Protein AF-A0A7R9PKE2-F1 (afdb_monomer_lite)

Sequence (333 aa):
MKITGNILVSNRALPSLNISSKGRAQRSSLIIGRMPGKESEIFLLHQTVSNKSGTKYKVTGNIENVFVKFINEGKASIRLKMPPVDLCINCDDALSLKGFLRTLKLGLEDKNAIKTSILSTSSVSKTIAKPKTKLCIYKKSDYPVLEGFPRTLETVEINSISQTRFDERLLCLSKLQELNLSHNKLTSLPEALGMMPCLKILHLENNCLGESIPDWRWMNGSHIAKTLRLLDLSDNKCQPWPLDVENFGVPSLLECAARTVIRTKVHYSPELIPTVLIDYLNDPKFCVCNTPCFKTYFKTQIGISLEKIASSIQKCNESIHAAPADVYFCSKK

Radius of gyration: 26.53 Å; chains: 1; bounding box: 64×41×77 Å

InterPro domains:
  IPR001611 Leucine-rich repeat [PS51450] (175-196)
  IPR003591 Leucine-rich repeat, typical subtype [SM00369] (173-196)
  IPR025875 Leucine rich repeat 4 [PF12799] (175-215)
  IPR032675 Leucine-rich repeat domain superfamily [G3DSA:3.80.10.10] (109-254)
  IPR050216 Leucine-rich repeat domain-containing protein [PTHR48051] (114-246)
  IPR057437 PIF1/LRR1, pleckstrin homology domain [PF25344] (1-115)

Structure (mmCIF, N/CA/C/O backbone):
data_AF-A0A7R9PKE2-F1
#
_entry.id   AF-A0A7R9PKE2-F1
#
loop_
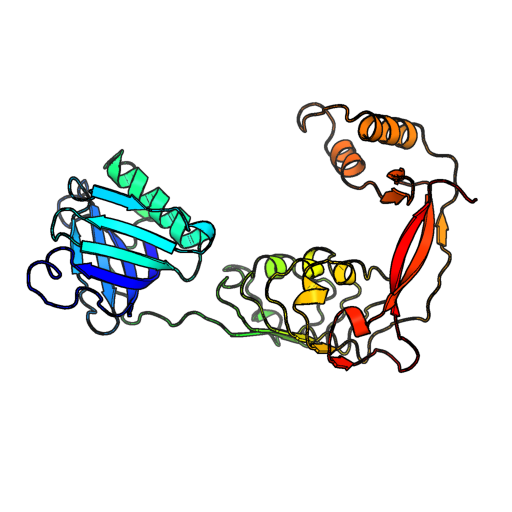_atom_site.group_PDB
_atom_site.id
_atom_site.type_symbol
_atom_site.label_atom_id
_atom_site.label_alt_id
_atom_site.label_comp_id
_atom_site.label_asym_id
_atom_site.label_entity_id
_atom_site.label_seq_id
_atom_site.pdbx_PDB_ins_code
_atom_site.Cartn_x
_atom_site.Cartn_y
_atom_site.Cartn_z
_atom_site.occupancy
_atom_site.B_iso_or_equiv
_atom_site.auth_seq_id
_atom_site.auth_comp_id
_atom_site.auth_asym_id
_atom_site.auth_atom_id
_atom_site.pdbx_PDB_model_num
ATOM 1 N N . MET A 1 1 ? -21.167 -10.126 13.187 1.00 80.25 1 MET A N 1
ATOM 2 C CA . MET A 1 1 ? -19.999 -9.500 12.528 1.00 80.25 1 MET A CA 1
ATOM 3 C C . MET A 1 1 ? -19.113 -8.878 13.590 1.00 80.25 1 MET A C 1
ATOM 5 O O . MET A 1 1 ? -19.651 -8.283 14.519 1.00 80.25 1 MET A O 1
ATOM 9 N N . LYS A 1 2 ? -17.790 -9.014 13.472 1.00 88.69 2 LYS A N 1
ATOM 10 C CA . LYS A 1 2 ? -16.805 -8.526 14.447 1.00 88.69 2 LYS A CA 1
ATOM 11 C C . LYS A 1 2 ? -15.787 -7.627 13.754 1.00 88.69 2 LYS A C 1
ATOM 13 O O . LYS A 1 2 ? -15.333 -7.963 12.667 1.00 88.69 2 LYS A O 1
ATOM 18 N N . ILE A 1 3 ? -15.401 -6.542 14.414 1.00 90.94 3 ILE A N 1
ATOM 19 C CA . ILE A 1 3 ? -14.234 -5.730 14.055 1.00 90.94 3 ILE A CA 1
ATOM 20 C C . ILE A 1 3 ? -13.286 -5.610 15.246 1.00 90.94 3 ILE A C 1
ATOM 22 O O . ILE A 1 3 ? -13.703 -5.732 16.403 1.00 90.94 3 ILE A O 1
ATOM 26 N N . THR A 1 4 ? -12.012 -5.364 14.960 1.00 91.06 4 THR A N 1
ATOM 27 C CA . THR A 1 4 ? -10.972 -5.089 15.956 1.00 91.06 4 THR A CA 1
ATOM 28 C C . THR A 1 4 ? -10.309 -3.753 15.668 1.00 91.06 4 THR A C 1
ATOM 30 O O . THR A 1 4 ? -10.159 -3.340 14.518 1.00 91.06 4 THR A O 1
ATOM 33 N N . GLY A 1 5 ? -9.941 -3.050 16.730 1.00 91.00 5 GLY A N 1
ATOM 34 C CA . GLY A 1 5 ? -9.368 -1.719 16.614 1.00 91.00 5 GLY A CA 1
ATOM 35 C C . GLY A 1 5 ? -9.113 -1.090 17.971 1.00 91.00 5 GLY A C 1
ATOM 36 O O . GLY A 1 5 ? -9.266 -1.729 19.012 1.00 91.00 5 GLY A O 1
ATOM 37 N N . ASN A 1 6 ? -8.740 0.180 17.965 1.00 92.50 6 ASN A N 1
ATOM 38 C CA . ASN A 1 6 ? -8.710 1.001 19.166 1.00 92.50 6 ASN A CA 1
ATOM 39 C C . ASN A 1 6 ? -10.042 1.740 19.275 1.00 92.50 6 ASN A C 1
ATOM 41 O O . ASN A 1 6 ? -10.414 2.485 18.372 1.00 92.50 6 ASN A O 1
ATOM 45 N N . ILE A 1 7 ? -10.768 1.517 20.368 1.00 94.00 7 ILE A N 1
ATOM 46 C CA . ILE A 1 7 ? -12.069 2.141 20.609 1.00 94.00 7 ILE A CA 1
ATOM 47 C C . ILE A 1 7 ? -11.969 2.982 21.873 1.00 94.00 7 ILE A C 1
ATOM 49 O O . ILE A 1 7 ? -11.528 2.508 22.921 1.00 94.00 7 ILE A O 1
ATOM 53 N N . LEU A 1 8 ? -12.360 4.243 21.750 1.00 93.94 8 LEU A N 1
ATOM 54 C CA . LEU A 1 8 ? -12.555 5.156 22.863 1.00 93.94 8 LEU A CA 1
ATOM 55 C C . LEU A 1 8 ? -14.053 5.249 23.158 1.00 93.94 8 LEU A C 1
ATOM 57 O O . LEU A 1 8 ? -14.837 5.569 22.269 1.00 93.94 8 LEU A O 1
ATOM 61 N N . VAL A 1 9 ? -14.432 5.005 24.410 1.00 93.19 9 VAL A N 1
ATOM 62 C CA . VAL A 1 9 ? -15.784 5.273 24.909 1.00 93.19 9 VAL A CA 1
ATOM 63 C C . VAL A 1 9 ? -15.771 6.653 25.558 1.00 93.19 9 VAL A C 1
ATOM 65 O O . VAL A 1 9 ? -15.199 6.829 26.631 1.00 93.19 9 VAL A O 1
ATOM 68 N N . SER A 1 10 ? -16.360 7.640 24.887 1.00 91.25 10 SER A N 1
ATOM 69 C CA . SER A 1 10 ? -16.479 9.007 25.399 1.00 91.25 10 SER A CA 1
ATOM 70 C C . SER A 1 10 ? -17.841 9.184 26.058 1.00 91.25 10 SER A C 1
ATOM 72 O O . SER A 1 10 ? -18.866 9.059 25.389 1.00 91.25 10 SER A O 1
ATOM 74 N N . ASN A 1 11 ? -17.871 9.449 27.363 1.00 88.75 11 ASN A N 1
ATOM 75 C CA . ASN A 1 11 ? -19.121 9.656 28.091 1.00 88.75 11 ASN A CA 1
ATOM 76 C C . ASN A 1 11 ? -19.510 11.140 28.066 1.00 88.75 11 ASN A C 1
ATOM 78 O O . ASN A 1 11 ? -18.798 11.985 28.613 1.00 88.75 11 ASN A O 1
ATOM 82 N N . ARG A 1 12 ? -20.655 11.448 27.445 1.00 89.38 12 ARG A N 1
ATOM 83 C CA . ARG A 1 12 ? -21.149 12.821 27.273 1.00 89.38 12 ARG A CA 1
ATOM 84 C C . ARG A 1 12 ? -21.740 13.418 28.554 1.00 89.38 12 ARG A C 1
ATOM 86 O O . ARG A 1 12 ? -21.915 14.627 28.600 1.00 89.38 12 ARG A O 1
ATOM 93 N N . ALA A 1 13 ? -21.990 12.614 29.591 1.00 81.94 13 ALA A N 1
ATOM 94 C CA . ALA A 1 13 ? -22.483 13.082 30.891 1.00 81.94 13 ALA A CA 1
ATOM 95 C C . ALA A 1 13 ? -21.367 13.495 31.878 1.00 81.94 13 ALA A C 1
ATOM 97 O O . ALA A 1 13 ? -21.651 14.091 32.913 1.00 81.94 13 ALA A O 1
ATOM 98 N N . LEU A 1 14 ? -20.096 13.180 31.593 1.00 78.06 14 LEU A N 1
ATOM 99 C CA . LEU A 1 14 ? -18.967 13.522 32.476 1.00 78.06 14 LEU A CA 1
ATOM 100 C C . LEU A 1 14 ? -18.550 15.006 32.458 1.00 78.06 14 LEU A C 1
ATOM 102 O O . LEU A 1 14 ? -18.236 15.515 33.534 1.00 78.06 14 LEU A O 1
ATOM 106 N N . PRO A 1 15 ? -18.573 15.734 31.318 1.00 74.19 15 PRO A N 1
ATOM 107 C CA . PRO A 1 15 ? -18.223 17.157 31.302 1.00 74.19 15 PRO A CA 1
ATOM 108 C C . PRO A 1 15 ? -19.105 18.003 32.226 1.00 74.19 15 PRO A C 1
ATOM 110 O O . PRO A 1 15 ? -18.606 18.911 32.877 1.00 74.19 15 PRO A O 1
ATOM 113 N N . SER A 1 16 ? -20.394 17.666 32.342 1.00 71.19 16 SER A N 1
ATOM 114 C CA . SER A 1 16 ? -21.336 18.313 33.267 1.00 71.19 16 SER A CA 1
ATOM 115 C C . SER A 1 16 ? -21.050 18.040 34.748 1.00 71.19 16 SER A C 1
ATOM 117 O O . SER A 1 16 ? -21.635 18.692 35.604 1.00 71.19 16 SER A O 1
ATOM 119 N N . LEU A 1 17 ? -20.160 17.093 35.059 1.00 69.31 17 LEU A N 1
ATOM 120 C CA . LEU A 1 17 ? -19.742 16.736 36.418 1.00 69.31 17 LEU A CA 1
ATOM 121 C C . LEU A 1 17 ? -18.314 17.218 36.740 1.00 69.31 17 LEU A C 1
ATOM 123 O O . LEU A 1 17 ? -17.747 16.785 37.738 1.00 69.31 17 LEU A O 1
ATOM 127 N N . ASN A 1 18 ? -17.703 18.066 35.897 1.00 68.12 18 ASN A N 1
ATOM 128 C CA . ASN A 1 18 ? -16.287 18.469 35.987 1.00 68.12 18 ASN A CA 1
ATOM 129 C C . ASN A 1 18 ? -15.288 17.292 35.999 1.00 68.12 18 ASN A C 1
ATOM 131 O O . ASN A 1 18 ? -14.134 17.440 36.400 1.00 68.12 18 ASN A O 1
ATOM 135 N N . ILE A 1 19 ? -15.704 16.117 35.520 1.00 70.94 19 ILE A N 1
ATOM 136 C CA . ILE A 1 19 ? -14.841 14.944 35.376 1.00 70.94 19 ILE A CA 1
ATOM 137 C C . ILE A 1 19 ? -14.365 14.890 33.925 1.00 70.94 19 ILE A C 1
ATOM 139 O O . ILE A 1 19 ? -15.155 15.037 32.989 1.00 70.94 19 ILE A O 1
ATOM 143 N N . SER A 1 20 ? -13.066 14.653 33.719 1.00 60.66 20 SER A N 1
ATOM 144 C CA . SER A 1 20 ? -12.508 14.486 32.374 1.00 60.66 20 SER A CA 1
ATOM 145 C C . SER A 1 20 ? -13.260 13.390 31.611 1.00 60.66 20 SER A C 1
ATOM 147 O O . SER A 1 20 ? -13.239 12.217 31.982 1.00 60.66 20 SER A O 1
ATOM 149 N N . SER A 1 21 ? -13.920 13.775 30.517 1.00 58.12 21 SER A N 1
ATOM 150 C CA . SER A 1 21 ? -14.675 12.867 29.642 1.00 58.12 21 SER A CA 1
ATOM 151 C C . SER A 1 21 ? -13.792 12.063 28.689 1.00 58.12 21 SER A C 1
ATOM 153 O O . SER A 1 21 ? -14.253 11.105 28.060 1.00 58.12 21 SER A O 1
ATOM 155 N N . LYS A 1 22 ? -12.514 12.443 28.569 1.00 58.75 22 LYS A N 1
ATOM 156 C CA . LYS A 1 22 ? -11.548 11.800 27.682 1.00 58.75 22 LYS A CA 1
ATOM 157 C C . LYS A 1 22 ? -10.982 10.558 28.358 1.00 58.75 22 LYS A C 1
ATOM 159 O O . LYS A 1 22 ? -9.905 10.583 28.948 1.00 58.75 22 LYS A O 1
ATOM 164 N N . GLY A 1 23 ? -11.702 9.447 28.228 1.00 68.88 23 GLY A N 1
ATOM 165 C CA . GLY A 1 23 ? -11.097 8.130 28.402 1.00 68.88 23 GLY A CA 1
ATOM 166 C C . GLY A 1 23 ? -9.902 7.934 27.454 1.00 68.88 23 GLY A C 1
ATOM 167 O O . GLY A 1 23 ? -9.688 8.698 26.508 1.00 68.88 23 GLY A O 1
ATOM 168 N N . ARG A 1 24 ? -9.114 6.878 27.671 1.00 82.88 24 ARG A N 1
ATOM 169 C CA . ARG A 1 24 ? -8.068 6.461 26.725 1.00 82.88 24 ARG A CA 1
ATOM 170 C C . ARG A 1 24 ? -8.651 5.455 25.738 1.00 82.88 24 ARG A C 1
ATOM 172 O O . ARG A 1 24 ? -9.385 4.558 26.142 1.00 82.88 24 ARG A O 1
ATOM 179 N N . ALA A 1 25 ? -8.307 5.577 24.456 1.00 88.12 25 ALA A N 1
ATOM 180 C CA . ALA A 1 25 ? -8.647 4.548 23.479 1.00 88.12 25 ALA A CA 1
ATOM 181 C C . ALA A 1 25 ? -7.990 3.220 23.881 1.00 88.12 25 ALA A C 1
ATOM 183 O O . ALA A 1 25 ? -6.792 3.177 24.171 1.00 88.12 25 ALA A O 1
ATOM 184 N N . GLN A 1 26 ? -8.771 2.145 23.901 1.00 90.06 26 GLN A N 1
ATOM 185 C CA . GLN A 1 26 ? -8.299 0.818 24.280 1.00 90.06 26 GLN A CA 1
ATOM 186 C C . GLN A 1 26 ? -8.426 -0.143 23.109 1.00 90.06 26 GLN A C 1
ATOM 188 O O . GLN A 1 26 ? -9.391 -0.092 22.340 1.00 90.06 26 GLN A O 1
ATOM 193 N N . ARG A 1 27 ? -7.470 -1.068 23.005 1.00 90.25 27 ARG A N 1
ATOM 194 C CA . ARG A 1 27 ? -7.558 -2.182 22.066 1.00 90.25 27 ARG A CA 1
ATOM 195 C C . ARG A 1 27 ? -8.800 -3.011 22.389 1.00 90.25 27 ARG A C 1
ATOM 197 O O . ARG A 1 27 ? -8.932 -3.540 23.493 1.00 90.25 27 ARG A O 1
ATOM 204 N N . SER A 1 28 ? -9.704 -3.085 21.425 1.00 92.12 28 SER A N 1
ATOM 205 C CA . SER A 1 28 ? -11.070 -3.546 21.620 1.00 92.12 28 SER A CA 1
ATOM 206 C C . SER A 1 28 ? -11.549 -4.404 20.455 1.00 92.12 28 SER A C 1
ATOM 208 O O . SER A 1 28 ? -11.075 -4.259 19.324 1.00 92.12 28 SER A O 1
ATOM 210 N N . SER A 1 29 ? -12.542 -5.251 20.713 1.00 92.44 29 SER A N 1
ATOM 211 C CA . SER A 1 29 ? -13.386 -5.817 19.664 1.00 92.44 29 SER A CA 1
ATOM 212 C C . SER A 1 29 ? -14.815 -5.321 19.800 1.00 92.44 29 SER A C 1
ATOM 214 O O . SER A 1 29 ? -15.362 -5.296 20.902 1.00 92.44 29 SER A O 1
ATOM 216 N N . LEU A 1 30 ? -15.415 -4.954 18.672 1.00 93.38 30 LEU A N 1
ATOM 217 C CA . LEU A 1 30 ? -16.813 -4.553 18.593 1.00 93.38 30 LEU A CA 1
ATOM 218 C C . LEU A 1 30 ? -17.569 -5.569 17.745 1.00 93.38 30 LEU A C 1
ATOM 220 O O . LEU A 1 30 ? -17.153 -5.893 16.631 1.00 93.38 30 LEU A O 1
ATOM 224 N N . ILE A 1 31 ? -18.653 -6.102 18.294 1.00 91.69 31 ILE A N 1
ATOM 225 C CA . ILE A 1 31 ? -19.422 -7.185 17.683 1.00 91.69 31 ILE A CA 1
ATOM 226 C C . ILE A 1 31 ? -20.877 -6.746 17.568 1.00 91.69 31 ILE A C 1
ATOM 228 O O . ILE A 1 31 ? -21.439 -6.228 18.527 1.00 91.69 31 ILE A O 1
ATOM 232 N N . ILE A 1 32 ? -21.489 -6.982 16.410 1.00 89.56 32 ILE A N 1
ATOM 233 C CA . ILE A 1 32 ? -22.948 -6.933 16.250 1.00 89.56 32 ILE A CA 1
ATOM 234 C C . ILE A 1 32 ? -23.473 -8.338 16.533 1.00 89.56 32 ILE A C 1
ATOM 236 O O . ILE A 1 32 ? -23.046 -9.288 15.865 1.00 89.56 32 ILE A O 1
ATOM 240 N N . GLY A 1 33 ? -24.369 -8.453 17.512 1.00 85.06 33 GLY A N 1
ATOM 241 C CA . GLY A 1 33 ? -25.044 -9.693 17.899 1.00 85.06 33 GLY A CA 1
ATOM 242 C C . GLY A 1 33 ? -26.562 -9.518 18.017 1.00 85.06 33 GLY A C 1
ATOM 243 O O . GLY A 1 33 ? -27.059 -8.391 18.039 1.00 85.06 33 GLY A O 1
ATOM 244 N N . ARG A 1 34 ? -27.295 -10.636 18.113 1.00 80.56 34 ARG A N 1
ATOM 245 C CA . ARG A 1 34 ? -28.743 -10.681 18.404 1.00 80.56 34 ARG A CA 1
ATOM 246 C C . ARG A 1 34 ? -28.989 -11.064 19.858 1.00 80.56 34 ARG A C 1
ATOM 248 O O . ARG A 1 34 ? -28.298 -11.939 20.380 1.00 80.56 34 ARG A O 1
ATOM 255 N N . MET A 1 35 ? -29.947 -10.417 20.516 1.00 71.06 35 MET A N 1
ATOM 256 C CA . MET A 1 35 ? -30.265 -10.741 21.905 1.00 71.06 35 MET A CA 1
ATOM 257 C C . MET A 1 35 ? -30.773 -12.190 22.034 1.00 71.06 35 MET A C 1
ATOM 259 O O . MET A 1 35 ? -31.639 -12.600 21.256 1.00 71.06 35 MET A O 1
ATOM 263 N N . PRO A 1 36 ? -30.289 -12.965 23.024 1.00 65.19 36 PRO A N 1
ATOM 264 C CA . PRO A 1 36 ? -30.837 -14.288 23.317 1.00 65.19 36 PRO A CA 1
ATOM 265 C C . PRO A 1 36 ? -32.333 -14.180 23.640 1.00 65.19 36 PRO A C 1
ATOM 267 O O . PRO A 1 36 ? -32.718 -13.378 24.488 1.00 65.19 36 PRO A O 1
ATOM 270 N N . GLY A 1 37 ? -33.176 -14.949 22.946 1.00 67.25 37 GLY A N 1
ATOM 271 C CA . GLY A 1 37 ? -34.632 -14.955 23.150 1.00 67.25 37 GLY A CA 1
ATOM 272 C C . GLY A 1 37 ? -35.412 -13.824 22.463 1.00 67.25 37 GLY A C 1
ATOM 273 O O . GLY A 1 37 ? -36.638 -13.832 22.504 1.00 67.25 37 GLY A O 1
ATOM 274 N N . LYS A 1 38 ? -34.740 -12.870 21.799 1.00 69.75 38 LYS A N 1
ATOM 275 C CA . LYS A 1 38 ? -35.371 -11.820 20.980 1.00 69.75 38 LYS A CA 1
ATOM 276 C C . LYS A 1 38 ? -34.577 -11.600 19.697 1.00 69.75 38 LYS A C 1
ATOM 278 O O . LYS A 1 38 ? -33.792 -10.660 19.589 1.00 69.75 38 LYS A O 1
ATOM 283 N N . GLU A 1 39 ? -34.790 -12.467 18.711 1.00 65.56 39 GLU A N 1
ATOM 284 C CA . GLU A 1 39 ? -33.999 -12.462 17.472 1.00 65.56 39 GLU A CA 1
ATOM 285 C C . GLU A 1 39 ? -34.090 -11.160 16.661 1.00 65.56 39 GLU A C 1
ATOM 287 O O . GLU A 1 39 ? -33.177 -10.857 15.896 1.00 65.56 39 GLU A O 1
ATOM 292 N N . SER A 1 40 ? -35.150 -10.373 16.861 1.00 67.25 40 SER A N 1
ATOM 293 C CA . SER A 1 40 ? -35.371 -9.085 16.197 1.00 67.25 40 SER A CA 1
ATOM 294 C C . SER A 1 40 ? -34.644 -7.902 16.857 1.00 67.25 40 SER A C 1
ATOM 296 O O . SER A 1 40 ? -34.651 -6.796 16.313 1.00 67.25 40 SER A O 1
ATOM 298 N N . GLU A 1 41 ? -34.018 -8.096 18.024 1.00 78.31 41 GLU A N 1
ATOM 299 C CA . GLU A 1 41 ? -33.271 -7.050 18.727 1.00 78.31 41 GLU A CA 1
ATOM 300 C C . GLU A 1 41 ? -31.756 -7.264 18.598 1.00 78.31 41 GLU A C 1
ATOM 302 O O . GLU A 1 41 ? -31.196 -8.273 19.036 1.00 78.31 41 GLU A O 1
ATOM 307 N N . ILE A 1 42 ? -31.070 -6.267 18.034 1.00 85.31 42 ILE A N 1
ATOM 308 C CA . ILE A 1 42 ? -29.613 -6.261 17.880 1.00 85.31 42 ILE A CA 1
ATOM 309 C C . ILE A 1 42 ? -28.920 -5.439 18.971 1.00 85.31 42 ILE A C 1
ATOM 311 O O . ILE A 1 42 ? -29.447 -4.444 19.484 1.00 85.31 42 ILE A O 1
ATOM 315 N N . PHE A 1 43 ? -27.701 -5.851 19.311 1.00 89.31 43 PHE A N 1
ATOM 316 C CA . PHE A 1 43 ? -26.838 -5.165 20.265 1.00 89.31 43 PHE A CA 1
ATOM 317 C C . PHE A 1 43 ? -25.403 -5.056 19.746 1.00 89.31 43 PHE A C 1
ATOM 319 O O . PHE A 1 43 ? -24.935 -5.888 18.965 1.00 89.31 43 PHE A O 1
ATOM 326 N N . LEU A 1 44 ? -24.701 -4.030 20.219 1.00 92.19 44 LEU A N 1
ATOM 327 C CA . LEU A 1 44 ? -23.256 -3.908 20.097 1.00 92.19 44 LEU A CA 1
ATOM 328 C C . LEU A 1 44 ? -22.612 -4.465 21.363 1.00 92.19 44 LEU A C 1
ATOM 330 O O . LEU A 1 44 ? -22.927 -4.020 22.463 1.00 92.19 44 LEU A O 1
ATOM 334 N N . LEU A 1 45 ? -21.700 -5.417 21.217 1.00 92.31 45 LEU A N 1
ATOM 335 C CA . LEU A 1 45 ? -20.846 -5.897 22.296 1.00 92.31 45 LEU A CA 1
ATOM 336 C C . LEU A 1 45 ? -19.457 -5.296 22.132 1.00 92.31 45 LEU A C 1
ATOM 338 O O . LEU A 1 45 ? -18.764 -5.596 21.160 1.00 92.31 45 LEU A O 1
ATOM 342 N N . HIS A 1 46 ? -19.051 -4.465 23.084 1.00 92.75 46 HIS A N 1
ATOM 343 C CA . HIS A 1 46 ? -17.713 -3.890 23.153 1.00 92.75 46 HIS A CA 1
ATOM 344 C C . HIS A 1 46 ? -16.884 -4.647 24.186 1.00 92.75 46 HIS A C 1
ATOM 346 O O . HIS A 1 46 ? -17.173 -4.589 25.376 1.00 92.75 46 HIS A O 1
ATOM 352 N N . GLN A 1 47 ? -15.859 -5.365 23.741 1.00 91.38 47 GLN A N 1
ATOM 353 C CA . GLN A 1 47 ? -14.929 -6.080 24.618 1.00 91.38 47 GLN A CA 1
ATOM 354 C C . GLN A 1 47 ? -13.567 -5.405 24.585 1.00 91.38 47 GLN A C 1
ATOM 356 O O . GLN A 1 47 ? -13.118 -4.957 23.528 1.00 91.38 47 GLN A O 1
ATOM 361 N N . THR A 1 48 ? -12.891 -5.390 25.727 1.00 89.00 48 THR A N 1
ATOM 362 C CA . THR A 1 48 ? -11.513 -4.908 25.862 1.00 89.00 48 THR A CA 1
ATOM 363 C C . THR A 1 48 ? -10.655 -5.983 26.523 1.00 89.00 48 THR A C 1
ATOM 365 O O . THR A 1 48 ? -11.156 -7.007 26.989 1.00 89.00 48 THR A O 1
ATOM 368 N N . VAL A 1 49 ? -9.339 -5.768 26.572 1.00 83.31 49 VAL A N 1
ATOM 369 C CA . VAL A 1 49 ? -8.425 -6.685 27.276 1.00 83.31 49 VAL A CA 1
ATOM 370 C C . VAL A 1 49 ? -8.755 -6.761 28.775 1.00 83.31 49 VAL A C 1
ATOM 372 O O . VAL A 1 49 ? -8.667 -7.840 29.361 1.00 83.31 49 VAL A O 1
ATOM 375 N N . SER A 1 50 ? -9.167 -5.639 29.376 1.00 83.88 50 SER A N 1
ATOM 376 C CA . SER A 1 50 ? -9.571 -5.553 30.784 1.00 83.88 50 SER A CA 1
ATOM 377 C C . SER A 1 50 ? -11.006 -6.029 31.026 1.00 83.88 50 SER A C 1
ATOM 379 O O . SER A 1 50 ? -11.275 -6.644 32.051 1.00 83.88 50 SER A O 1
ATOM 381 N N . ASN A 1 51 ? -11.919 -5.797 30.080 1.00 86.12 51 ASN A N 1
ATOM 382 C CA . ASN A 1 51 ? -13.318 -6.202 30.164 1.00 86.12 51 ASN A CA 1
ATOM 383 C C . ASN A 1 51 ? -13.645 -7.275 29.114 1.00 86.12 51 ASN A C 1
ATOM 385 O O . ASN A 1 51 ? -14.147 -6.983 28.023 1.00 86.12 51 ASN A O 1
ATOM 389 N N . LYS A 1 52 ? -13.360 -8.535 29.465 1.00 81.62 52 LYS A N 1
ATOM 390 C CA . LYS A 1 52 ? -13.566 -9.696 28.583 1.00 81.62 52 LYS A CA 1
ATOM 391 C C . LYS A 1 52 ? -15.041 -10.081 28.418 1.00 81.62 52 LYS A C 1
ATOM 393 O O . LYS A 1 52 ? -15.418 -10.557 27.348 1.00 81.62 52 LYS A O 1
ATOM 398 N N . SER A 1 53 ? -15.875 -9.881 29.443 1.00 83.44 53 SER A N 1
ATOM 399 C CA . SER A 1 53 ? -17.329 -10.106 29.348 1.00 83.44 53 SER A CA 1
ATOM 400 C C . SER A 1 53 ? -17.987 -9.100 28.399 1.00 83.44 53 SER A C 1
ATOM 402 O O . SER A 1 53 ? -18.931 -9.446 27.691 1.00 83.44 53 SER A O 1
ATOM 404 N N . GLY A 1 54 ? -17.406 -7.902 28.312 1.00 87.56 54 GLY A N 1
ATOM 405 C CA . GLY A 1 54 ? -17.787 -6.846 27.391 1.00 87.56 54 GLY A CA 1
ATOM 406 C C . GLY A 1 54 ? -19.006 -6.059 27.852 1.00 87.56 54 GLY A C 1
ATOM 407 O O . GLY A 1 54 ? -19.850 -6.532 28.610 1.00 87.56 54 GLY A O 1
ATOM 408 N N . THR A 1 55 ? -19.107 -4.831 27.364 1.00 90.88 55 THR A N 1
ATOM 409 C CA . THR A 1 55 ? -20.251 -3.950 27.590 1.00 90.88 55 THR A CA 1
ATOM 410 C C . THR A 1 55 ? -21.230 -4.096 26.433 1.00 90.88 55 THR A C 1
ATOM 412 O O . THR A 1 55 ? -20.849 -3.970 25.267 1.00 90.88 55 THR A O 1
ATOM 415 N N . LYS A 1 56 ? -22.500 -4.372 26.744 1.00 91.62 56 LYS A N 1
ATOM 416 C CA . LYS A 1 56 ? -23.574 -4.469 25.748 1.00 91.62 56 LYS A CA 1
ATOM 417 C C . LYS A 1 56 ? -24.283 -3.128 25.610 1.00 91.62 56 LYS A C 1
ATOM 419 O O . LYS A 1 56 ? -24.744 -2.567 26.597 1.00 91.62 56 LYS A O 1
ATOM 424 N N . TYR A 1 57 ? -24.437 -2.666 24.378 1.00 92.12 57 TYR A N 1
ATOM 425 C CA . TYR A 1 57 ? -25.219 -1.490 24.034 1.00 92.12 57 TYR A CA 1
ATOM 426 C C . TYR A 1 57 ? -26.386 -1.901 23.149 1.00 92.12 57 TYR A C 1
ATOM 428 O O . TYR A 1 57 ? -26.195 -2.522 22.101 1.00 92.12 57 TYR A O 1
ATOM 436 N N . LYS A 1 58 ? -27.606 -1.543 23.554 1.00 89.44 58 LYS A N 1
ATOM 437 C CA . LYS A 1 58 ? -28.782 -1.708 22.697 1.00 89.44 58 LYS A CA 1
ATOM 438 C C . LYS A 1 58 ? -28.603 -0.862 21.439 1.00 89.44 58 LYS A C 1
ATOM 440 O O . LYS A 1 58 ? -28.120 0.264 21.535 1.00 89.44 58 LYS A O 1
ATOM 445 N N . VAL A 1 59 ? -28.991 -1.389 20.282 1.00 88.69 59 VAL A N 1
ATOM 446 C CA . VAL A 1 59 ? -28.932 -0.648 19.013 1.00 88.69 59 VAL A CA 1
ATOM 447 C C . VAL A 1 59 ? -30.303 -0.089 18.641 1.00 88.69 59 VAL A C 1
ATOM 449 O O . VAL A 1 59 ? -30.439 1.115 18.425 1.00 88.69 59 VAL A O 1
ATOM 452 N N . THR A 1 60 ? -31.333 -0.938 18.617 1.00 85.62 60 THR A N 1
ATOM 453 C CA . THR A 1 60 ? -32.691 -0.566 18.197 1.00 85.62 60 THR A CA 1
ATOM 454 C C . THR A 1 60 ? -33.256 0.565 19.063 1.00 85.62 60 THR A C 1
ATOM 456 O O . THR A 1 60 ? -33.400 0.407 20.276 1.00 85.62 60 THR A O 1
ATOM 459 N N . GLY A 1 61 ? -33.565 1.708 18.440 1.00 86.50 61 GLY A N 1
ATOM 460 C CA . GLY A 1 61 ? -34.090 2.910 19.107 1.00 86.50 61 GLY A CA 1
ATOM 461 C C . GLY A 1 61 ? -33.064 3.719 19.915 1.00 86.50 61 GLY A C 1
ATOM 462 O O . GLY A 1 61 ? -33.412 4.772 20.450 1.00 86.50 61 GLY A O 1
ATOM 463 N N . ASN A 1 62 ? -31.810 3.262 19.989 1.00 92.25 62 ASN A N 1
ATOM 464 C CA . ASN A 1 62 ? -30.788 3.812 20.882 1.00 92.25 62 ASN A CA 1
ATOM 465 C C . ASN A 1 62 ? -29.592 4.447 20.155 1.00 92.25 62 ASN A C 1
ATOM 467 O O . ASN A 1 62 ? -28.825 5.173 20.777 1.00 92.25 62 ASN A O 1
ATOM 471 N N . ILE A 1 63 ? -29.420 4.213 18.853 1.00 93.31 63 ILE A N 1
ATOM 472 C CA . ILE A 1 63 ? -28.454 4.975 18.051 1.00 93.31 63 ILE A CA 1
ATOM 473 C C . ILE A 1 63 ? -29.058 6.345 17.734 1.00 93.31 63 ILE A C 1
ATOM 475 O O . ILE A 1 63 ? -30.158 6.445 17.197 1.00 93.31 63 ILE A O 1
ATOM 479 N N . GLU A 1 64 ? -28.342 7.400 18.105 1.00 93.94 64 GLU A N 1
ATOM 480 C CA . GLU A 1 64 ? -28.699 8.788 17.810 1.00 93.94 64 GLU A CA 1
ATOM 481 C C . GLU A 1 64 ? -28.144 9.206 16.445 1.00 93.94 64 GLU A C 1
ATOM 483 O O . GLU A 1 64 ? -28.863 9.777 15.635 1.00 93.94 64 GLU A O 1
ATOM 488 N N . ASN A 1 65 ? -26.866 8.905 16.183 1.00 94.56 65 ASN A N 1
ATOM 489 C CA . ASN A 1 65 ? -26.204 9.215 14.918 1.00 94.56 65 ASN A CA 1
ATOM 490 C C . ASN A 1 65 ? -24.963 8.325 14.697 1.00 94.56 65 ASN A C 1
ATOM 492 O O . ASN A 1 65 ? -24.391 7.789 15.651 1.00 94.56 65 ASN A O 1
ATOM 496 N N . VAL A 1 66 ? -24.519 8.193 13.445 1.00 95.44 66 VAL A N 1
ATOM 497 C CA . VAL A 1 66 ? -23.282 7.501 13.060 1.00 95.44 66 VAL A CA 1
ATOM 498 C C . VAL A 1 66 ? -22.433 8.435 12.198 1.00 95.44 66 VAL A C 1
ATOM 500 O O . VAL A 1 66 ? -22.793 8.774 11.074 1.00 95.44 66 VAL A O 1
ATOM 503 N N . PHE A 1 67 ? -21.271 8.833 12.710 1.00 95.81 67 PHE A N 1
ATOM 504 C CA . PHE A 1 67 ? -20.353 9.748 12.038 1.00 95.81 67 PHE A CA 1
ATOM 505 C C . PHE A 1 67 ? -19.300 8.971 11.246 1.00 95.81 67 PHE A C 1
ATOM 507 O O . PHE A 1 67 ? -18.506 8.226 11.821 1.00 95.81 67 PHE A O 1
ATOM 514 N N . VAL A 1 68 ? -19.266 9.174 9.927 1.00 95.44 68 VAL A N 1
ATOM 515 C CA . VAL A 1 68 ? -18.422 8.405 8.988 1.00 95.44 68 VAL A CA 1
ATOM 516 C C . VAL A 1 68 ? -17.488 9.272 8.139 1.00 95.44 68 VAL A C 1
ATOM 518 O O . VAL A 1 68 ? -16.945 8.800 7.146 1.00 95.44 68 VAL A O 1
ATOM 521 N N . LYS A 1 69 ? -17.259 10.535 8.531 1.00 93.25 69 LYS A N 1
ATOM 522 C CA . LYS A 1 69 ? -16.427 11.496 7.777 1.00 93.25 69 LYS A CA 1
ATOM 523 C C . LYS A 1 69 ? -15.043 10.941 7.403 1.00 93.25 69 LYS A C 1
ATOM 525 O O . LYS A 1 69 ? -14.547 11.224 6.322 1.00 93.25 69 LYS A O 1
ATOM 530 N N . PHE A 1 70 ? -14.453 10.124 8.275 1.00 91.56 70 PHE A N 1
ATOM 531 C CA . PHE A 1 70 ? -13.106 9.561 8.124 1.00 91.56 70 PHE A CA 1
ATOM 532 C C . PHE A 1 70 ? -13.120 8.037 7.910 1.00 91.56 70 PHE A C 1
ATOM 534 O O . PHE A 1 70 ? -12.169 7.335 8.252 1.00 91.56 70 PHE A O 1
ATOM 541 N N . ILE A 1 71 ? -14.200 7.500 7.333 1.00 91.75 71 ILE A N 1
ATOM 542 C CA . ILE A 1 71 ? -14.378 6.051 7.157 1.00 91.75 71 ILE A CA 1
ATOM 543 C C . ILE A 1 71 ? -13.294 5.411 6.282 1.00 91.75 71 ILE A C 1
ATOM 545 O O . ILE A 1 71 ? -12.910 4.266 6.512 1.00 91.75 71 ILE A O 1
ATOM 549 N N . ASN A 1 72 ? -12.765 6.151 5.304 1.00 86.81 72 ASN A N 1
ATOM 550 C CA . ASN A 1 72 ? -11.669 5.690 4.447 1.00 86.81 72 ASN A CA 1
ATOM 551 C C . ASN A 1 72 ? -10.346 5.542 5.214 1.00 86.81 72 ASN A C 1
ATOM 553 O O . ASN A 1 72 ? -9.518 4.724 4.832 1.00 86.81 72 ASN A O 1
ATOM 557 N N . GLU A 1 73 ? -10.187 6.259 6.327 1.00 85.88 73 GLU A N 1
ATOM 558 C CA . GLU A 1 73 ? -9.057 6.116 7.252 1.00 85.88 73 GLU A CA 1
ATOM 559 C C . GLU A 1 73 ? -9.303 5.032 8.317 1.00 85.88 73 GLU A C 1
ATOM 561 O O . GLU A 1 73 ? -8.499 4.870 9.232 1.00 85.88 73 GLU A O 1
ATOM 566 N N . GLY A 1 74 ? -10.433 4.318 8.255 1.00 90.50 74 GLY A N 1
ATOM 567 C CA . GLY A 1 74 ? -10.821 3.341 9.273 1.00 90.50 74 GLY A CA 1
ATOM 568 C C . GLY A 1 74 ? -11.377 3.970 10.553 1.00 90.50 74 GLY A C 1
ATOM 569 O O . GLY A 1 74 ? -11.407 3.306 11.588 1.00 90.50 74 G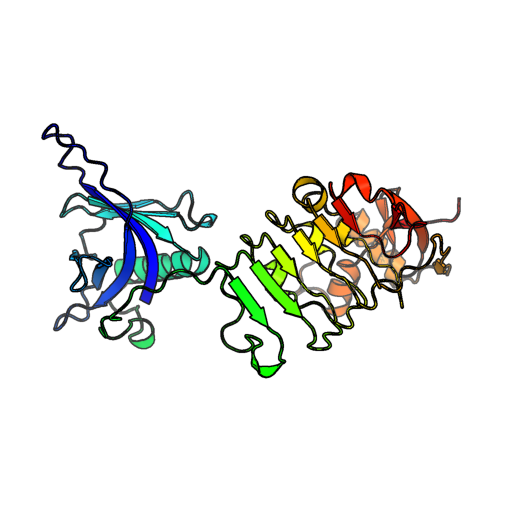LY A O 1
ATOM 570 N N . LYS A 1 75 ? -11.840 5.226 10.502 1.00 94.38 75 LYS A N 1
ATOM 571 C CA . LYS A 1 75 ? -12.390 5.941 11.661 1.00 94.38 75 LYS A CA 1
ATOM 572 C C . LYS A 1 75 ? -13.896 6.168 11.530 1.00 94.38 75 LYS A C 1
ATOM 574 O O . LYS A 1 75 ? -14.378 6.621 10.493 1.00 94.38 75 LYS A O 1
ATOM 579 N N . ALA A 1 76 ? -14.638 5.910 12.601 1.00 97.31 76 ALA A N 1
ATOM 580 C CA . ALA A 1 76 ? -16.063 6.231 12.696 1.00 97.31 76 ALA A CA 1
ATOM 581 C C . ALA A 1 76 ? -16.479 6.433 14.153 1.00 97.31 76 ALA A C 1
ATOM 583 O O . ALA A 1 76 ? -15.838 5.893 15.051 1.00 97.31 76 ALA A O 1
ATOM 584 N N . SER A 1 77 ? -17.575 7.149 14.391 1.00 96.38 77 SER A N 1
ATOM 585 C CA . SER A 1 77 ? -18.149 7.273 15.734 1.00 96.38 77 SER A CA 1
ATOM 586 C C . SER A 1 77 ? -19.615 6.870 15.742 1.00 96.38 77 SER A C 1
ATOM 588 O O . SER A 1 77 ? -20.394 7.368 14.933 1.00 96.38 77 SER A O 1
ATOM 590 N N . ILE A 1 78 ? -20.004 5.994 16.667 1.00 96.12 78 ILE A N 1
ATOM 591 C CA . ILE A 1 78 ? -21.409 5.627 16.893 1.00 96.12 78 ILE A CA 1
ATOM 592 C C . ILE A 1 78 ? -21.881 6.341 18.154 1.00 96.12 78 ILE A C 1
ATOM 594 O O . ILE A 1 78 ? -21.355 6.089 19.239 1.00 96.12 78 ILE A O 1
ATOM 598 N N . ARG A 1 79 ? -22.869 7.226 18.015 1.00 96.06 79 ARG A N 1
ATOM 599 C CA . ARG A 1 79 ? -23.466 7.958 19.130 1.00 96.06 79 ARG A CA 1
ATOM 600 C C . ARG A 1 79 ? -24.692 7.225 19.649 1.00 96.06 79 ARG A C 1
ATOM 602 O O . ARG A 1 79 ? -25.651 7.016 18.908 1.00 96.06 79 ARG A O 1
ATOM 609 N N . LEU A 1 80 ? -24.664 6.868 20.928 1.00 95.12 80 LEU A N 1
ATOM 610 C CA . LEU A 1 80 ? -25.771 6.217 21.626 1.00 95.12 80 LEU A CA 1
ATOM 611 C C . LEU A 1 80 ? -26.534 7.220 22.490 1.00 95.12 80 LEU A C 1
ATOM 613 O O . LEU A 1 80 ? -25.915 8.100 23.089 1.00 95.12 80 LEU A O 1
ATOM 617 N N . LYS A 1 81 ? -27.858 7.063 22.584 1.00 93.12 81 LYS A N 1
ATOM 618 C CA . LYS A 1 81 ? -28.733 7.848 23.465 1.00 93.12 81 LYS A CA 1
ATOM 619 C C . LYS A 1 81 ? -28.558 7.422 24.924 1.00 93.12 81 LYS A C 1
ATOM 621 O O . LYS A 1 81 ? -28.393 8.271 25.792 1.00 93.12 81 LYS A O 1
ATOM 626 N N . MET A 1 82 ? -28.551 6.112 25.186 1.00 90.81 82 MET A N 1
ATOM 627 C CA . MET A 1 82 ? -28.466 5.542 26.530 1.00 90.81 82 MET A CA 1
ATOM 628 C C . MET A 1 82 ? -27.581 4.273 26.581 1.00 90.81 82 MET A C 1
ATOM 630 O O . MET A 1 82 ? -27.873 3.285 25.903 1.00 90.81 82 MET A O 1
ATOM 634 N N . PRO A 1 83 ? -26.505 4.248 27.390 1.00 91.94 83 PRO A N 1
ATOM 635 C CA . PRO A 1 83 ? -25.919 5.410 28.058 1.00 91.94 83 PRO A CA 1
ATOM 636 C C . PRO A 1 83 ? -25.471 6.467 27.024 1.00 91.94 83 PRO A C 1
ATOM 638 O O . PRO A 1 83 ? -25.182 6.095 25.882 1.00 91.94 83 PRO A O 1
ATOM 641 N N . PRO A 1 84 ? -25.419 7.764 27.390 1.00 93.19 84 PRO A N 1
ATOM 642 C CA . PRO A 1 84 ? -25.072 8.856 26.478 1.00 93.19 84 PRO A CA 1
ATOM 643 C C . PRO A 1 84 ? -23.567 8.850 26.169 1.00 93.19 84 PRO A C 1
ATOM 645 O O . PRO A 1 84 ? -22.799 9.687 26.643 1.00 93.19 84 PRO A O 1
ATOM 648 N N . VAL A 1 85 ? -23.130 7.858 25.391 1.00 93.94 85 VAL A N 1
ATOM 649 C CA . VAL A 1 85 ? -21.726 7.634 25.033 1.00 93.94 85 VAL A CA 1
ATOM 650 C C . VAL A 1 85 ? -21.512 7.692 23.525 1.00 93.94 85 VAL A C 1
ATOM 652 O O . VAL A 1 85 ? -22.382 7.302 22.741 1.00 93.94 85 VAL A O 1
ATOM 655 N N . ASP A 1 86 ? -20.339 8.172 23.125 1.00 94.38 86 ASP A N 1
ATOM 656 C CA . ASP A 1 86 ? -19.832 8.083 21.758 1.00 94.38 86 ASP A CA 1
ATOM 657 C C . ASP A 1 86 ? -18.781 6.964 21.709 1.00 94.38 86 ASP A C 1
ATOM 659 O O . ASP A 1 86 ? -17.769 7.012 22.413 1.00 94.38 86 ASP A O 1
ATOM 663 N N . LEU A 1 87 ? -19.023 5.944 20.882 1.00 95.44 87 LEU A N 1
ATOM 664 C CA . LEU A 1 87 ? -18.048 4.900 20.573 1.00 95.44 87 LEU A CA 1
ATOM 665 C C . LEU A 1 87 ? -17.180 5.383 19.411 1.00 95.44 87 LEU A C 1
ATOM 667 O O . LEU A 1 87 ? -17.566 5.241 18.252 1.00 95.44 87 LEU A O 1
ATOM 671 N N . CYS A 1 88 ? -16.025 5.968 19.718 1.00 95.19 88 CYS A N 1
ATOM 672 C CA . CYS A 1 88 ? -15.056 6.451 18.736 1.00 95.19 88 CYS A CA 1
ATOM 673 C C . CYS A 1 88 ? -14.143 5.296 18.305 1.00 95.19 88 CYS A C 1
ATOM 675 O O . CYS A 1 88 ? -13.282 4.853 19.066 1.00 95.19 88 CYS A O 1
ATOM 677 N N . ILE A 1 89 ? -14.348 4.799 17.089 1.00 95.75 89 ILE A N 1
ATOM 678 C CA . ILE A 1 89 ? -13.721 3.602 16.529 1.00 95.75 89 ILE A CA 1
ATOM 679 C C . ILE A 1 89 ? -12.561 4.012 15.624 1.00 95.75 89 ILE A C 1
ATOM 681 O O . ILE A 1 89 ? -12.743 4.796 14.697 1.00 95.75 89 ILE A O 1
ATOM 685 N N . ASN A 1 90 ? -11.392 3.424 15.859 1.00 93.75 90 ASN A N 1
ATOM 686 C CA . ASN A 1 90 ? -10.260 3.397 14.939 1.00 93.75 90 ASN A CA 1
ATOM 687 C C . ASN A 1 90 ? -9.944 1.929 14.614 1.00 93.75 90 ASN A C 1
ATOM 689 O O . ASN A 1 90 ? -9.343 1.221 15.425 1.00 93.75 90 ASN A O 1
ATOM 693 N N . CYS A 1 91 ? -10.443 1.456 13.476 1.00 90.88 91 CYS A N 1
ATOM 694 C CA . CYS A 1 91 ? -10.379 0.066 13.043 1.00 90.88 91 CYS A CA 1
ATOM 695 C C . CYS A 1 91 ? -9.049 -0.242 12.343 1.00 90.88 91 CYS A C 1
ATOM 697 O O . CYS A 1 91 ? -8.475 0.600 11.657 1.00 90.88 91 CYS A O 1
ATOM 699 N N . ASP A 1 92 ? -8.584 -1.481 12.486 1.00 85.94 92 ASP A N 1
ATOM 700 C CA . ASP A 1 92 ? -7.358 -1.962 11.841 1.00 85.94 92 ASP A CA 1
ATOM 701 C C . ASP A 1 92 ? -7.414 -1.882 10.312 1.00 85.94 92 ASP A C 1
ATOM 703 O O . ASP A 1 92 ? -6.436 -1.498 9.661 1.00 85.94 92 ASP A O 1
ATOM 707 N N . ASP A 1 93 ? -8.586 -2.227 9.778 1.00 84.88 93 ASP A N 1
ATOM 708 C CA . ASP A 1 93 ? -8.918 -2.264 8.364 1.00 84.88 93 ASP A CA 1
ATOM 709 C C . ASP A 1 93 ? -10.201 -1.464 8.089 1.00 84.88 93 ASP A C 1
ATOM 711 O O . ASP A 1 93 ? -11.266 -1.711 8.670 1.00 84.88 93 ASP A O 1
ATOM 715 N N . ALA A 1 94 ? -10.105 -0.506 7.169 1.00 87.81 94 ALA A N 1
ATOM 716 C CA . ALA A 1 94 ? -11.215 0.350 6.778 1.00 87.81 94 ALA A CA 1
ATOM 717 C C . ALA A 1 94 ? -12.323 -0.423 6.043 1.00 87.81 94 ALA A C 1
ATOM 719 O O . ALA A 1 94 ? -13.497 -0.076 6.184 1.00 87.81 94 ALA A O 1
ATOM 720 N N . LEU A 1 95 ? -11.993 -1.481 5.289 1.00 86.69 95 LEU A N 1
ATOM 721 C CA . LEU A 1 95 ? -13.010 -2.287 4.602 1.00 86.69 95 LEU A CA 1
ATOM 722 C C . LEU A 1 95 ? -13.870 -3.066 5.595 1.00 86.69 95 LEU A C 1
ATOM 724 O O . LEU A 1 95 ? -15.099 -3.026 5.504 1.00 86.69 95 LEU A O 1
ATOM 728 N N . SER A 1 96 ? -13.237 -3.695 6.584 1.00 88.31 96 SER A N 1
ATOM 729 C CA . SER A 1 96 ? -13.923 -4.353 7.696 1.00 88.31 96 SER A CA 1
ATOM 730 C C . SER A 1 96 ? -14.870 -3.392 8.421 1.00 88.31 96 SER A C 1
ATOM 732 O O . SER A 1 96 ? -16.015 -3.752 8.700 1.00 88.31 96 SER A O 1
ATOM 734 N N . LEU A 1 97 ? -14.451 -2.140 8.653 1.00 92.25 97 LEU A N 1
ATOM 735 C CA . LEU A 1 97 ? -15.314 -1.120 9.259 1.00 92.25 97 LEU A CA 1
ATOM 736 C C . LEU A 1 97 ? -16.490 -0.724 8.351 1.00 92.25 97 LEU A C 1
ATOM 738 O O . LEU A 1 97 ? -17.619 -0.627 8.830 1.00 92.25 97 LEU A O 1
ATOM 742 N N . LYS A 1 98 ? -16.266 -0.543 7.043 1.00 92.38 98 LYS A N 1
ATOM 743 C CA . LYS A 1 98 ? -17.343 -0.268 6.072 1.00 92.38 98 LYS A CA 1
ATOM 744 C C . LYS A 1 98 ? -18.379 -1.393 6.051 1.00 92.38 98 LYS A C 1
ATOM 746 O O . LYS A 1 98 ? -19.577 -1.121 6.117 1.00 92.38 98 LYS A O 1
ATOM 751 N N . GLY A 1 99 ? -17.931 -2.648 6.015 1.00 91.12 99 GLY A N 1
ATOM 752 C CA . GLY A 1 99 ? -18.816 -3.812 6.088 1.00 91.12 99 GLY A CA 1
ATOM 753 C C . GLY A 1 99 ? -19.583 -3.879 7.413 1.00 91.12 99 GLY A C 1
ATOM 754 O O . GLY A 1 99 ? -20.781 -4.171 7.426 1.00 91.12 99 GLY A O 1
ATOM 755 N N . PHE A 1 100 ? -18.923 -3.531 8.521 1.00 92.81 100 PHE A N 1
ATOM 756 C CA . PHE A 1 100 ? -19.535 -3.488 9.848 1.00 92.81 100 PHE A CA 1
ATOM 757 C C . PHE A 1 100 ? -20.649 -2.451 9.929 1.00 92.81 100 PHE A C 1
ATOM 759 O O . PHE A 1 100 ? -21.756 -2.772 10.355 1.00 92.81 100 PHE A O 1
ATOM 766 N N . LEU A 1 101 ? -20.395 -1.229 9.462 1.00 92.75 101 LEU A N 1
ATOM 767 C CA . LEU A 1 101 ? -21.396 -0.164 9.456 1.00 92.75 101 LEU A CA 1
ATOM 768 C C . LEU A 1 101 ? -22.537 -0.444 8.474 1.00 92.75 101 LEU A C 1
ATOM 770 O O . LEU A 1 101 ? -23.683 -0.136 8.787 1.00 92.75 101 LEU A O 1
ATOM 774 N N . ARG A 1 102 ? -22.264 -1.087 7.330 1.00 91.12 102 ARG A N 1
ATOM 775 C CA . ARG A 1 102 ? -23.316 -1.561 6.416 1.00 91.12 102 ARG A CA 1
ATOM 776 C C . ARG A 1 102 ? -24.223 -2.581 7.102 1.00 91.12 102 ARG A C 1
ATOM 778 O O . ARG A 1 102 ? -25.439 -2.464 7.018 1.00 91.12 102 ARG A O 1
ATOM 785 N N . THR A 1 103 ? -23.638 -3.536 7.824 1.00 88.75 103 THR A N 1
ATOM 786 C CA . THR A 1 103 ? -24.391 -4.534 8.600 1.00 88.75 103 THR A CA 1
ATOM 787 C C . THR A 1 103 ? -25.205 -3.878 9.717 1.00 88.75 103 THR A C 1
ATOM 789 O O . THR A 1 103 ? -26.358 -4.241 9.931 1.00 88.75 103 THR A O 1
ATOM 792 N N . LEU A 1 104 ? -24.634 -2.881 10.399 1.00 89.69 104 LEU A N 1
ATOM 793 C CA . LEU A 1 104 ? -25.333 -2.110 11.427 1.00 89.69 104 LEU A CA 1
ATOM 794 C C . LEU A 1 104 ? -26.531 -1.348 10.847 1.00 89.69 104 LEU A C 1
ATOM 796 O O . LEU A 1 104 ? -27.603 -1.377 11.440 1.00 89.69 104 LEU A O 1
ATOM 800 N N . LYS A 1 105 ? -26.357 -0.705 9.685 1.00 88.62 105 LYS A N 1
ATOM 801 C CA . LYS A 1 105 ? -27.416 0.035 8.989 1.00 88.62 105 LYS A CA 1
ATOM 802 C C . LYS A 1 105 ? -28.565 -0.884 8.570 1.00 88.62 105 LYS A C 1
ATOM 804 O O . LYS A 1 105 ? -29.710 -0.579 8.873 1.00 88.62 105 LYS A O 1
ATOM 809 N N . LEU A 1 106 ? -28.253 -2.043 7.985 1.00 84.44 106 LEU A N 1
ATOM 810 C CA . LEU A 1 106 ? -29.266 -3.047 7.643 1.00 84.44 106 LEU A CA 1
ATOM 811 C C . LEU A 1 106 ? -30.063 -3.495 8.873 1.00 84.44 106 LEU A C 1
ATOM 813 O O . LEU A 1 106 ? -31.279 -3.587 8.807 1.00 84.44 106 LEU A O 1
ATOM 817 N N . GLY A 1 107 ? -29.398 -3.697 10.014 1.00 79.19 107 GLY A N 1
ATOM 818 C CA . GLY A 1 107 ? -30.075 -4.044 11.266 1.00 79.19 107 GLY A CA 1
ATOM 819 C C . GLY A 1 107 ? -30.930 -2.937 11.886 1.00 79.19 107 GLY A C 1
ATOM 820 O O . GLY A 1 107 ? -31.758 -3.228 12.749 1.00 79.19 107 GLY A O 1
ATOM 821 N N . LEU A 1 108 ? -30.721 -1.677 11.492 1.00 81.56 108 LEU A N 1
ATOM 822 C CA . LEU A 1 108 ? -31.567 -0.550 11.889 1.00 81.56 108 LEU A CA 1
ATOM 823 C C . LEU A 1 108 ? -32.809 -0.424 10.994 1.00 81.56 108 LEU A C 1
ATOM 825 O O . LEU A 1 108 ? -33.856 -0.026 11.497 1.00 81.56 108 LEU A O 1
ATOM 829 N N . GLU A 1 109 ? -32.683 -0.750 9.703 1.00 78.19 109 GLU A N 1
ATOM 830 C CA . GLU A 1 109 ? -33.742 -0.617 8.690 1.00 78.19 109 GLU A CA 1
ATOM 831 C C . GLU A 1 109 ? -34.672 -1.843 8.643 1.00 78.19 109 GLU A C 1
ATOM 833 O O . GLU A 1 109 ? -35.889 -1.679 8.627 1.00 78.19 109 GLU A O 1
ATOM 838 N N . ASP A 1 110 ? -34.124 -3.063 8.689 1.00 69.12 110 ASP A N 1
ATOM 839 C CA . ASP A 1 110 ? -34.888 -4.315 8.666 1.00 69.12 110 ASP A CA 1
ATOM 840 C C . ASP A 1 110 ? -34.327 -5.322 9.687 1.00 69.12 110 ASP A C 1
ATOM 842 O O . ASP A 1 110 ? -33.235 -5.884 9.545 1.00 69.12 110 ASP A O 1
ATOM 846 N N . LYS A 1 111 ? -35.122 -5.585 10.732 1.00 60.56 111 LYS A N 1
ATOM 847 C CA . LYS A 1 111 ? -34.768 -6.471 11.853 1.00 60.56 111 LYS A CA 1
ATOM 848 C C . LYS A 1 111 ? -34.521 -7.924 11.417 1.00 60.56 111 LYS A C 1
ATOM 850 O O . LYS A 1 111 ? -33.822 -8.644 12.129 1.00 60.56 111 LYS A O 1
ATOM 855 N N . ASN A 1 112 ? -35.034 -8.338 10.255 1.00 57.81 112 ASN A N 1
ATOM 856 C CA . ASN A 1 112 ? -34.910 -9.699 9.731 1.00 57.81 112 ASN A CA 1
ATOM 857 C C . ASN A 1 112 ? -33.851 -9.835 8.616 1.00 57.81 112 ASN A C 1
ATOM 859 O O . ASN A 1 112 ? -33.467 -10.956 8.282 1.00 57.81 112 ASN A O 1
ATOM 863 N N . ALA A 1 113 ? -33.312 -8.729 8.086 1.00 58.19 113 ALA A N 1
ATOM 864 C CA . ALA A 1 113 ? -32.392 -8.741 6.941 1.00 58.19 113 ALA A CA 1
ATOM 865 C C . ALA A 1 113 ? -30.967 -9.239 7.250 1.00 58.19 113 ALA A C 1
ATOM 867 O O . ALA A 1 113 ? -30.228 -9.626 6.338 1.00 58.19 113 ALA A O 1
ATOM 868 N N . ILE A 1 114 ? -30.534 -9.249 8.518 1.00 61.81 114 ILE A N 1
ATOM 869 C CA . ILE A 1 114 ? -29.198 -9.760 8.860 1.00 61.81 114 ILE A CA 1
ATOM 870 C C . ILE A 1 114 ? -29.234 -11.291 8.861 1.00 61.81 114 ILE A C 1
ATOM 872 O O . ILE A 1 114 ? -29.659 -11.890 9.848 1.00 61.81 114 ILE A O 1
ATOM 876 N N . LYS A 1 115 ? -28.735 -11.929 7.795 1.00 58.72 115 LYS A N 1
ATOM 877 C CA . LYS A 1 115 ? -28.556 -13.392 7.745 1.00 58.72 115 LYS A CA 1
ATOM 878 C C . LYS A 1 115 ? -27.751 -13.883 8.958 1.00 58.72 115 LYS A C 1
ATOM 880 O O . LYS A 1 115 ? -26.687 -13.342 9.272 1.00 58.72 115 LYS A O 1
ATOM 885 N N . THR A 1 116 ? -28.237 -14.938 9.612 1.00 50.03 116 THR A N 1
ATOM 886 C CA . THR A 1 116 ? -27.618 -15.586 10.786 1.00 50.03 116 THR A CA 1
ATOM 887 C C . THR A 1 116 ? -26.176 -16.036 10.540 1.00 50.03 116 THR A C 1
ATOM 889 O O . THR A 1 116 ? -25.385 -16.038 11.475 1.00 50.03 116 THR A O 1
ATOM 892 N N . SER A 1 117 ? -25.780 -16.292 9.288 1.00 50.75 117 SER A N 1
ATOM 893 C CA . SER A 1 117 ? -24.397 -16.620 8.906 1.00 50.75 117 SER A CA 1
ATOM 894 C C . SER A 1 117 ? -23.382 -15.476 9.080 1.00 50.75 117 SER A C 1
ATOM 896 O O . SER A 1 117 ? -22.185 -15.730 9.168 1.00 50.75 117 SER A O 1
ATOM 898 N N . ILE A 1 118 ? -23.827 -14.215 9.148 1.00 51.00 118 ILE A N 1
ATOM 899 C CA . ILE A 1 118 ? -22.962 -13.025 9.316 1.00 51.00 118 ILE A CA 1
ATOM 900 C C . ILE A 1 118 ? -22.767 -12.693 10.808 1.00 51.00 118 ILE A C 1
ATOM 902 O O . ILE A 1 118 ? -21.834 -11.986 11.224 1.00 51.00 118 ILE A O 1
ATOM 906 N N . LEU A 1 119 ? -23.669 -13.188 11.650 1.00 53.44 119 LEU A N 1
ATOM 907 C CA . LEU A 1 119 ? -23.668 -12.991 13.088 1.00 53.44 119 LEU A CA 1
ATOM 908 C C . LEU A 1 119 ? -22.845 -14.110 13.714 1.00 53.44 119 LEU A C 1
ATOM 910 O O . LEU A 1 119 ? -23.338 -15.199 13.966 1.00 53.44 119 LEU A O 1
ATOM 914 N N . SER A 1 120 ? -21.570 -13.815 13.957 1.00 50.25 120 SER A N 1
ATOM 915 C CA . SER A 1 120 ? -20.697 -14.607 14.819 1.00 50.25 120 SER A CA 1
ATOM 916 C C . SER A 1 120 ? -21.472 -15.066 16.054 1.00 50.25 120 SER A C 1
ATOM 918 O O . SER A 1 120 ? -21.846 -14.230 16.884 1.00 50.25 120 SER A O 1
ATOM 920 N N . THR A 1 121 ? -21.706 -16.378 16.154 1.00 42.25 121 THR A N 1
ATOM 921 C CA . THR A 1 121 ? -22.123 -17.030 17.393 1.00 42.25 121 THR A CA 1
ATOM 922 C C . THR A 1 121 ? -21.196 -16.547 18.493 1.00 42.25 121 THR A C 1
ATOM 924 O O . THR A 1 121 ? -20.002 -16.348 18.275 1.00 42.25 121 THR A O 1
ATOM 927 N N . SER A 1 122 ? -21.763 -16.290 19.659 1.00 44.22 122 SER A N 1
ATOM 928 C CA . SER A 1 122 ? -21.159 -15.679 20.840 1.00 44.22 122 SER A CA 1
ATOM 929 C C . SER A 1 122 ? -20.025 -16.500 21.481 1.00 44.22 122 SER A C 1
ATOM 931 O O . SER A 1 122 ? -19.929 -16.589 22.701 1.00 44.22 122 SER A O 1
ATOM 933 N N . SER A 1 123 ? -19.122 -17.081 20.692 1.00 43.66 123 SER A N 1
ATOM 934 C CA . SER A 1 123 ? -17.828 -17.546 21.163 1.00 43.66 123 SER A CA 1
ATOM 935 C C . SER A 1 123 ? -16.965 -16.318 21.443 1.00 43.66 123 SER A C 1
ATOM 937 O O . SER A 1 123 ? -16.367 -15.714 20.547 1.00 43.66 123 SER A O 1
ATOM 939 N N . VAL A 1 124 ? -16.947 -15.923 22.713 1.00 48.47 124 VAL A N 1
ATOM 940 C CA . VAL A 1 124 ? -16.008 -14.957 23.280 1.00 48.47 124 VAL A CA 1
ATOM 941 C C . VAL A 1 124 ? -14.593 -15.395 22.894 1.00 48.47 124 VAL A C 1
ATOM 943 O O . VAL A 1 124 ? -14.064 -16.371 23.421 1.00 48.47 124 VAL A O 1
ATOM 946 N N . SER A 1 125 ? -13.973 -14.689 21.948 1.00 48.28 125 SER A N 1
ATOM 947 C CA . SER A 1 125 ? -12.549 -14.864 21.657 1.00 48.28 125 SER A CA 1
ATOM 948 C C . SER A 1 125 ? -11.780 -14.484 22.918 1.00 48.28 125 SER A C 1
ATOM 950 O O . SER A 1 125 ? -11.802 -13.319 23.313 1.00 48.28 125 SER A O 1
ATOM 952 N N . LYS A 1 126 ? -11.126 -15.456 23.568 1.00 55.09 126 LYS A N 1
ATOM 953 C CA . LYS A 1 126 ? -10.425 -15.266 24.855 1.00 55.09 126 LYS A CA 1
ATOM 954 C C . LYS A 1 126 ? -9.300 -14.221 24.783 1.00 55.09 126 LYS A C 1
ATOM 956 O O . LYS A 1 126 ? -8.887 -13.694 25.816 1.00 55.09 126 LYS A O 1
ATOM 961 N N . THR A 1 127 ? -8.832 -13.899 23.577 1.00 61.28 127 THR A N 1
ATOM 962 C CA . THR A 1 127 ? -7.793 -12.905 23.299 1.00 61.28 127 THR A CA 1
ATOM 963 C C . THR A 1 127 ? -8.218 -11.963 22.164 1.00 61.28 127 THR A C 1
ATOM 965 O O . THR A 1 127 ? -8.776 -12.386 21.147 1.00 61.28 127 THR A O 1
ATOM 968 N N . ILE A 1 128 ? -7.970 -10.660 22.343 1.00 73.25 128 ILE A N 1
ATOM 969 C CA . ILE A 1 128 ? -8.047 -9.656 21.273 1.00 73.25 128 ILE A CA 1
ATOM 970 C C . ILE A 1 128 ? -6.656 -9.601 20.643 1.00 73.25 128 ILE A C 1
ATOM 972 O O . ILE A 1 128 ? -5.723 -9.076 21.250 1.00 73.25 128 ILE A O 1
ATOM 976 N N . ALA A 1 129 ? -6.504 -10.189 19.456 1.00 74.19 129 ALA A N 1
ATOM 977 C CA . ALA A 1 129 ? -5.214 -10.260 18.779 1.00 74.19 129 ALA A CA 1
ATOM 978 C C . ALA A 1 129 ? -4.671 -8.856 18.452 1.00 74.19 129 ALA A C 1
ATOM 980 O O . ALA A 1 129 ? -5.411 -7.941 18.053 1.00 74.19 129 ALA A O 1
ATOM 981 N N . LYS A 1 130 ? -3.357 -8.685 18.630 1.00 79.50 130 LYS A N 1
ATOM 982 C CA . LYS A 1 130 ? -2.634 -7.524 18.102 1.00 79.50 130 LYS A CA 1
ATOM 983 C C . LYS A 1 130 ? -2.674 -7.575 16.566 1.00 79.50 130 LYS A C 1
ATOM 985 O O . LYS A 1 130 ? -2.678 -8.676 16.014 1.00 79.50 130 LYS A O 1
ATOM 990 N N . PRO A 1 131 ? -2.740 -6.419 15.883 1.00 83.56 131 PRO A N 1
ATOM 991 C CA . PRO A 1 131 ? -2.716 -6.402 14.428 1.00 83.56 131 PRO A CA 1
ATOM 992 C C . PRO A 1 131 ? -1.382 -6.977 13.945 1.00 83.56 131 PRO A C 1
ATOM 994 O O . PRO A 1 131 ? -0.333 -6.685 14.520 1.00 83.56 131 PRO A O 1
ATOM 997 N N . LYS A 1 132 ? -1.420 -7.819 12.911 1.00 87.12 132 LYS A N 1
ATOM 998 C CA . LYS A 1 132 ? -0.205 -8.373 12.311 1.00 87.12 132 LYS A CA 1
ATOM 999 C C . LYS A 1 132 ? 0.453 -7.277 11.474 1.00 87.12 132 LYS A C 1
ATOM 1001 O O . LYS A 1 132 ? -0.124 -6.852 10.476 1.00 87.12 132 LYS A O 1
ATOM 1006 N N . THR A 1 133 ? 1.620 -6.811 11.905 1.00 93.56 133 THR A N 1
ATOM 1007 C CA . THR A 1 133 ? 2.374 -5.734 11.240 1.00 93.56 133 THR A CA 1
ATOM 1008 C C . THR A 1 133 ? 3.542 -6.257 10.412 1.00 93.56 133 THR A C 1
ATOM 1010 O O . THR A 1 133 ? 3.937 -5.600 9.458 1.00 93.56 133 THR A O 1
ATOM 1013 N N . LYS A 1 134 ? 4.054 -7.455 10.719 1.00 96.19 134 LYS A N 1
ATOM 1014 C CA . LYS A 1 134 ? 5.131 -8.107 9.971 1.00 96.19 134 LYS A CA 1
ATOM 1015 C C . LYS A 1 134 ? 4.687 -9.458 9.412 1.00 96.19 134 LYS A C 1
ATOM 1017 O O . LYS A 1 134 ? 4.024 -10.239 10.104 1.00 96.19 134 LYS A O 1
ATOM 1022 N N . LEU A 1 135 ? 5.055 -9.735 8.166 1.00 96.06 135 LEU A N 1
ATOM 1023 C CA . LEU A 1 135 ? 4.880 -11.031 7.516 1.00 96.06 135 LEU A CA 1
ATOM 1024 C C . LEU A 1 135 ? 6.179 -11.426 6.816 1.00 96.06 135 LEU A C 1
ATOM 1026 O O . LEU A 1 135 ? 6.670 -10.668 5.990 1.00 96.06 135 LEU A O 1
ATOM 1030 N N . CYS A 1 136 ? 6.685 -12.617 7.127 1.00 96.50 136 CYS A N 1
ATOM 1031 C CA . CYS A 1 136 ? 7.850 -13.211 6.479 1.00 96.50 136 CYS A CA 1
ATOM 1032 C C . CYS A 1 136 ? 7.426 -14.498 5.771 1.00 96.50 136 CYS A C 1
ATOM 1034 O O . CYS A 1 136 ? 6.746 -15.330 6.375 1.00 96.50 136 CYS A O 1
ATOM 1036 N N . ILE A 1 137 ? 7.820 -14.648 4.512 1.00 95.88 137 ILE A N 1
ATOM 1037 C CA . ILE A 1 137 ? 7.530 -15.793 3.655 1.00 95.88 137 ILE A CA 1
ATOM 1038 C C . ILE A 1 137 ? 8.860 -16.259 3.063 1.00 95.88 137 ILE A C 1
ATOM 1040 O O . ILE A 1 137 ? 9.430 -15.594 2.203 1.00 95.88 137 ILE A O 1
ATOM 1044 N N . TYR A 1 138 ? 9.331 -17.422 3.511 1.00 93.81 138 TYR A N 1
ATOM 1045 C CA . TYR A 1 138 ? 10.557 -18.057 2.999 1.00 93.81 138 TYR A CA 1
ATOM 1046 C C . TYR A 1 138 ? 10.274 -19.376 2.273 1.00 93.81 138 TYR A C 1
ATOM 1048 O O . TYR A 1 138 ? 11.181 -20.046 1.782 1.00 93.81 138 TYR A O 1
ATOM 1056 N N . LYS A 1 139 ? 9.001 -19.783 2.220 1.00 93.56 139 LYS A N 1
ATOM 1057 C CA . LYS A 1 139 ? 8.528 -20.991 1.543 1.00 93.56 139 LYS A CA 1
ATOM 1058 C C . LYS A 1 139 ? 7.210 -20.698 0.844 1.00 93.56 139 LYS A C 1
ATOM 1060 O O . LYS A 1 139 ? 6.382 -19.945 1.348 1.00 93.56 139 LYS A O 1
ATOM 1065 N N . LYS A 1 140 ? 6.975 -21.349 -0.299 1.00 90.06 140 LYS A N 1
ATOM 1066 C CA . LYS A 1 140 ? 5.730 -21.181 -1.071 1.00 90.06 140 LYS A CA 1
ATOM 1067 C C . LYS A 1 140 ? 4.469 -21.572 -0.286 1.00 90.06 140 LYS A C 1
ATOM 1069 O O . LYS A 1 140 ? 3.413 -21.013 -0.550 1.00 90.06 140 LYS A O 1
ATOM 1074 N N . SER A 1 141 ? 4.575 -22.495 0.675 1.00 90.12 141 SER A N 1
ATOM 1075 C CA . SER A 1 141 ? 3.466 -22.912 1.550 1.00 90.12 141 SER A CA 1
ATOM 1076 C C . SER A 1 141 ? 2.953 -21.801 2.460 1.00 90.12 141 SER A C 1
ATOM 1078 O O . SER A 1 141 ? 1.785 -21.810 2.833 1.00 90.12 141 SER A O 1
ATOM 1080 N N . ASP A 1 142 ? 3.816 -20.847 2.809 1.00 90.94 142 ASP A N 1
ATOM 1081 C CA . ASP A 1 142 ? 3.512 -19.810 3.798 1.00 90.94 142 ASP A CA 1
ATOM 1082 C C . ASP A 1 142 ? 2.822 -18.602 3.143 1.00 90.94 142 ASP A C 1
ATOM 1084 O O . ASP A 1 142 ? 2.451 -17.630 3.806 1.00 90.94 142 ASP A O 1
ATOM 1088 N N . TYR A 1 143 ? 2.645 -18.661 1.820 1.00 91.50 143 TYR A N 1
ATOM 1089 C CA . TYR A 1 143 ? 2.018 -17.613 1.038 1.00 91.50 143 TYR A CA 1
ATOM 1090 C C . TYR A 1 143 ? 0.511 -17.534 1.341 1.00 91.50 143 TYR A C 1
ATOM 1092 O O . TYR A 1 143 ? -0.188 -18.546 1.250 1.00 91.50 143 TYR A O 1
ATOM 1100 N N . PRO A 1 144 ? -0.048 -16.349 1.652 1.00 91.00 144 PRO A N 1
ATOM 1101 C CA . PRO A 1 144 ? -1.452 -16.215 2.037 1.00 91.00 144 PRO A CA 1
ATOM 1102 C C . PRO A 1 144 ? -2.384 -16.254 0.812 1.00 91.00 144 PRO A C 1
ATOM 1104 O O . PRO A 1 144 ? -2.885 -15.233 0.335 1.00 91.00 144 PRO A O 1
ATOM 1107 N N . VAL A 1 145 ? -2.619 -17.451 0.270 1.00 86.88 145 VAL A N 1
ATOM 1108 C CA . VAL A 1 145 ? -3.481 -17.644 -0.910 1.00 86.88 145 VAL A CA 1
ATOM 1109 C C . VAL A 1 145 ? -4.962 -17.446 -0.565 1.00 86.88 145 VAL A C 1
ATOM 1111 O O . VAL A 1 145 ? -5.651 -16.740 -1.293 1.00 86.88 145 VAL A O 1
ATOM 1114 N N . LEU A 1 146 ? -5.437 -18.013 0.551 1.00 83.12 146 LEU A N 1
ATOM 1115 C CA . LEU A 1 146 ? -6.861 -18.013 0.922 1.00 83.12 146 LEU A CA 1
ATOM 1116 C C . LEU A 1 146 ? -7.310 -16.719 1.616 1.00 83.12 146 LEU A C 1
ATOM 1118 O O . LEU A 1 146 ? -8.252 -16.072 1.174 1.00 83.12 146 LEU A O 1
ATOM 1122 N N . GLU A 1 147 ? -6.640 -16.338 2.707 1.00 80.94 147 GLU A N 1
ATOM 1123 C CA . GLU A 1 147 ? -7.036 -15.177 3.525 1.00 80.94 147 GLU A CA 1
ATOM 1124 C C . GLU A 1 147 ? -6.559 -13.839 2.937 1.00 80.94 147 GLU A C 1
ATOM 1126 O O . GLU A 1 147 ? -7.079 -12.777 3.284 1.00 80.94 147 GLU A O 1
ATOM 1131 N N . GLY A 1 148 ? -5.580 -13.886 2.027 1.00 87.62 148 GLY A N 1
ATOM 1132 C CA . GLY A 1 148 ? -4.903 -12.707 1.501 1.00 87.62 148 GLY A CA 1
ATOM 1133 C C . GLY A 1 148 ? -3.992 -12.025 2.527 1.00 87.62 148 GLY A C 1
ATOM 1134 O O . GLY A 1 148 ? -3.814 -12.474 3.660 1.00 87.62 148 GLY A O 1
ATOM 1135 N N . PHE A 1 149 ? -3.373 -10.922 2.114 1.00 91.25 149 PHE A N 1
ATOM 1136 C CA . PHE A 1 149 ? -2.477 -10.157 2.976 1.00 91.25 149 PHE A CA 1
ATOM 1137 C C . PHE A 1 149 ? -3.267 -9.302 3.981 1.00 91.25 149 PHE A C 1
ATOM 1139 O O . PHE A 1 149 ? -4.132 -8.518 3.571 1.00 91.25 149 PHE A O 1
ATOM 1146 N N . PRO A 1 150 ? -2.958 -9.374 5.290 1.00 90.06 150 PRO A N 1
ATOM 1147 C CA . PRO A 1 150 ? -3.530 -8.454 6.264 1.00 90.06 150 PRO A CA 1
ATOM 1148 C C . PRO A 1 150 ? -3.210 -6.996 5.910 1.00 90.06 150 PRO A C 1
ATOM 1150 O O . PRO A 1 150 ? -2.052 -6.604 5.810 1.00 90.06 150 PRO A O 1
ATOM 1153 N N . ARG A 1 151 ? -4.238 -6.149 5.796 1.00 88.38 151 ARG A N 1
ATOM 1154 C CA . ARG A 1 151 ? -4.092 -4.713 5.461 1.00 88.38 151 ARG A CA 1
ATOM 1155 C C . ARG A 1 151 ? -3.394 -3.882 6.546 1.00 88.38 151 ARG A C 1
ATOM 1157 O O . ARG A 1 151 ? -3.152 -2.693 6.362 1.00 88.38 151 ARG A O 1
ATOM 1164 N N . THR A 1 152 ? -3.097 -4.500 7.686 1.00 89.38 152 THR A N 1
ATOM 1165 C CA . THR A 1 152 ? -2.335 -3.921 8.798 1.00 89.38 152 THR A CA 1
ATOM 1166 C C . THR A 1 152 ? -0.828 -4.053 8.643 1.00 89.38 152 THR A C 1
ATOM 1168 O O . THR A 1 152 ? -0.111 -3.546 9.498 1.00 89.38 152 THR A O 1
ATOM 1171 N N . LEU A 1 153 ? -0.353 -4.770 7.622 1.00 95.00 153 LEU A N 1
ATOM 1172 C CA . LEU A 1 153 ? 1.070 -5.004 7.427 1.00 95.00 153 LEU A CA 1
ATOM 1173 C C . LEU A 1 153 ? 1.819 -3.700 7.143 1.00 95.00 153 LEU A C 1
ATOM 1175 O O . LEU A 1 153 ? 1.401 -2.882 6.325 1.00 95.00 153 LEU A O 1
ATOM 1179 N N . GLU A 1 154 ? 2.938 -3.556 7.840 1.00 96.56 154 GLU A N 1
ATOM 1180 C CA . GLU A 1 154 ? 3.912 -2.475 7.723 1.00 96.56 154 GLU A CA 1
ATOM 1181 C C . GLU A 1 154 ? 5.229 -3.003 7.138 1.00 96.56 154 GLU A C 1
ATOM 1183 O O . GLU A 1 154 ? 5.871 -2.292 6.372 1.00 96.56 154 GLU A O 1
ATOM 1188 N N . THR A 1 155 ? 5.571 -4.267 7.407 1.00 97.88 155 THR A N 1
ATOM 1189 C CA . THR A 1 155 ? 6.748 -4.949 6.855 1.00 97.88 155 THR A CA 1
ATOM 1190 C C . THR A 1 155 ? 6.340 -6.273 6.212 1.00 97.88 155 THR A C 1
ATOM 1192 O O . THR A 1 155 ? 5.682 -7.110 6.843 1.00 97.88 155 THR A O 1
ATOM 1195 N N . VAL A 1 156 ? 6.751 -6.485 4.966 1.00 98.06 156 VAL A N 1
ATOM 1196 C CA . VAL A 1 156 ? 6.570 -7.745 4.238 1.00 98.06 156 VAL A CA 1
ATOM 1197 C C . VAL A 1 156 ? 7.912 -8.203 3.689 1.00 98.06 156 VAL A C 1
ATOM 1199 O O . VAL A 1 156 ? 8.576 -7.458 2.979 1.00 98.06 156 VAL A O 1
ATOM 1202 N N . GLU A 1 157 ? 8.284 -9.439 4.000 1.00 97.75 157 GLU A N 1
ATOM 1203 C CA . GLU A 1 157 ? 9.467 -10.110 3.467 1.00 97.75 157 GLU A CA 1
ATOM 1204 C C . GLU A 1 157 ? 9.019 -11.362 2.717 1.00 97.75 157 GLU A C 1
ATOM 1206 O O . GLU A 1 157 ? 8.353 -12.228 3.290 1.00 97.75 157 GLU A O 1
ATOM 1211 N N . ILE A 1 158 ? 9.358 -11.456 1.438 1.00 96.50 158 ILE A N 1
ATOM 1212 C CA . ILE A 1 158 ? 9.059 -12.600 0.580 1.00 96.50 158 ILE A CA 1
ATOM 1213 C C . ILE A 1 158 ? 10.352 -12.963 -0.132 1.00 96.50 158 ILE A C 1
ATOM 1215 O O . ILE A 1 158 ? 10.601 -12.497 -1.239 1.00 96.50 158 ILE A O 1
ATOM 1219 N N . ASN A 1 159 ? 11.177 -13.791 0.501 1.00 93.50 159 ASN A N 1
ATOM 1220 C CA . ASN A 1 159 ? 12.545 -14.029 0.044 1.00 93.50 159 ASN A CA 1
ATOM 1221 C C . ASN A 1 159 ? 12.733 -15.494 -0.338 1.00 93.50 159 ASN A C 1
ATOM 1223 O O . ASN A 1 159 ? 12.179 -16.388 0.304 1.00 93.50 159 ASN A O 1
ATOM 1227 N N . SER A 1 160 ? 13.549 -15.753 -1.358 1.00 88.75 160 SER A N 1
ATOM 1228 C CA . SER A 1 160 ? 14.007 -17.109 -1.698 1.00 88.75 160 SER A CA 1
ATOM 1229 C C . SER A 1 160 ? 12.899 -18.099 -2.081 1.00 88.75 160 SER A C 1
ATOM 1231 O O . SER A 1 160 ? 13.073 -19.310 -1.955 1.00 88.75 160 SER A O 1
ATOM 1233 N N . ILE A 1 161 ? 11.763 -17.620 -2.604 1.00 93.31 161 ILE A N 1
ATOM 1234 C CA . ILE A 1 161 ? 10.667 -18.493 -3.069 1.00 93.31 161 ILE A CA 1
ATOM 1235 C C . ILE A 1 161 ? 10.558 -18.584 -4.597 1.00 93.31 161 ILE A C 1
ATOM 1237 O O . ILE A 1 161 ? 9.611 -19.183 -5.118 1.00 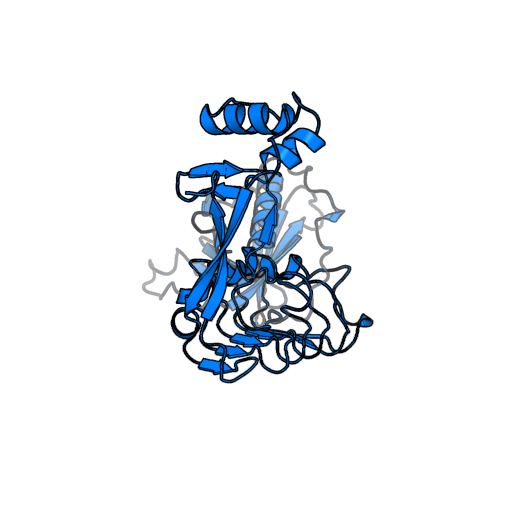93.31 161 ILE A O 1
ATOM 1241 N N . SER A 1 162 ? 11.541 -18.038 -5.323 1.00 92.94 162 SER A N 1
ATOM 1242 C CA . SER A 1 162 ? 11.601 -18.040 -6.792 1.00 92.94 162 SER A CA 1
ATOM 1243 C C . SER A 1 162 ? 10.365 -17.416 -7.454 1.00 92.94 162 SER A C 1
ATOM 1245 O O . SER A 1 162 ? 9.852 -17.961 -8.436 1.00 92.94 162 SER A O 1
ATOM 1247 N N . GLN A 1 163 ? 9.847 -16.303 -6.920 1.00 91.31 163 GLN A N 1
ATOM 1248 C CA . GLN A 1 163 ? 8.785 -15.569 -7.614 1.00 91.31 163 GLN A CA 1
ATOM 1249 C C . GLN A 1 163 ? 9.321 -14.984 -8.919 1.00 91.31 163 GLN A C 1
ATOM 1251 O O . GLN A 1 163 ? 10.335 -14.298 -8.919 1.00 91.31 163 GLN A O 1
ATOM 1256 N N . THR A 1 164 ? 8.618 -15.234 -10.020 1.00 90.25 164 THR A N 1
ATOM 1257 C CA . THR A 1 164 ? 8.917 -14.636 -11.332 1.00 90.25 164 THR A CA 1
ATOM 1258 C C . THR A 1 164 ? 8.081 -13.393 -11.618 1.00 90.25 164 THR A C 1
ATOM 1260 O O . THR A 1 164 ? 8.379 -12.638 -12.537 1.00 90.25 164 THR A O 1
ATOM 1263 N N . ARG A 1 165 ? 7.015 -13.180 -10.838 1.00 89.69 165 ARG A N 1
ATOM 1264 C CA . ARG A 1 165 ? 6.072 -12.071 -10.975 1.00 89.69 165 ARG A CA 1
ATOM 1265 C C . ARG A 1 165 ? 5.780 -11.448 -9.622 1.00 89.69 165 ARG A C 1
ATOM 1267 O O . ARG A 1 165 ? 5.703 -12.159 -8.619 1.00 89.69 165 ARG A O 1
ATOM 1274 N N . PHE A 1 166 ? 5.577 -10.138 -9.638 1.00 91.81 166 PHE A N 1
ATOM 1275 C CA . PHE A 1 166 ? 5.095 -9.382 -8.493 1.00 91.81 166 PHE A CA 1
ATOM 1276 C C . PHE A 1 166 ? 3.642 -9.766 -8.165 1.00 91.81 166 PHE A C 1
ATOM 1278 O O . PHE A 1 166 ? 2.840 -10.015 -9.066 1.00 91.81 166 PHE A O 1
ATOM 1285 N N . ASP A 1 167 ? 3.295 -9.823 -6.878 1.00 93.62 167 ASP A N 1
ATOM 1286 C CA . ASP A 1 167 ? 1.915 -10.045 -6.441 1.00 93.62 167 ASP A CA 1
ATOM 1287 C C . ASP A 1 167 ? 1.196 -8.708 -6.237 1.00 93.62 167 ASP A C 1
ATOM 1289 O O . ASP A 1 167 ? 1.390 -8.019 -5.235 1.00 93.62 167 ASP A O 1
ATOM 1293 N N . GLU A 1 168 ? 0.318 -8.369 -7.179 1.00 91.38 168 GLU A N 1
ATOM 1294 C CA . GLU A 1 168 ? -0.475 -7.132 -7.197 1.00 91.38 168 GLU A CA 1
ATOM 1295 C C . GLU A 1 168 ? -1.282 -6.895 -5.905 1.00 91.38 168 GLU A C 1
ATOM 1297 O O . GLU A 1 168 ? -1.609 -5.756 -5.564 1.00 91.38 168 GLU A O 1
ATOM 1302 N N . ARG A 1 169 ? -1.582 -7.941 -5.119 1.00 92.94 169 ARG A N 1
ATOM 1303 C CA . ARG A 1 169 ? -2.285 -7.794 -3.832 1.00 92.94 169 ARG A CA 1
ATOM 1304 C C . ARG A 1 169 ? -1.470 -6.992 -2.816 1.00 92.94 169 ARG A C 1
ATOM 1306 O O . ARG A 1 169 ? -2.064 -6.371 -1.933 1.00 92.94 169 ARG A O 1
ATOM 1313 N N . LEU A 1 170 ? -0.142 -6.957 -2.948 1.00 94.75 170 LEU A N 1
ATOM 1314 C CA . LEU A 1 170 ? 0.739 -6.139 -2.110 1.00 94.75 170 LEU A CA 1
ATOM 1315 C C . LEU A 1 170 ? 0.498 -4.635 -2.307 1.00 94.75 170 LEU A C 1
ATOM 1317 O O . LEU A 1 170 ? 0.635 -3.871 -1.353 1.00 94.75 170 LEU A O 1
ATOM 1321 N N . LEU A 1 171 ? 0.033 -4.207 -3.487 1.00 92.44 171 LEU A N 1
ATOM 1322 C CA . LEU A 1 171 ? -0.293 -2.800 -3.760 1.00 92.44 171 LEU A CA 1
ATOM 1323 C C . LEU A 1 171 ? -1.483 -2.294 -2.937 1.00 92.44 171 LEU A C 1
ATOM 1325 O O . LEU A 1 171 ? -1.653 -1.092 -2.741 1.00 92.44 171 LEU A O 1
ATOM 1329 N N . CYS A 1 172 ? -2.311 -3.206 -2.421 1.00 90.25 172 CYS A N 1
ATOM 1330 C CA . CYS A 1 172 ? -3.449 -2.863 -1.571 1.00 90.25 172 CYS A CA 1
ATOM 1331 C C . CYS A 1 172 ? -3.048 -2.545 -0.117 1.00 90.25 172 CYS A C 1
ATOM 1333 O O . CYS A 1 172 ? -3.909 -2.164 0.685 1.00 90.25 172 CYS A O 1
ATOM 1335 N N . LEU A 1 173 ? -1.774 -2.725 0.25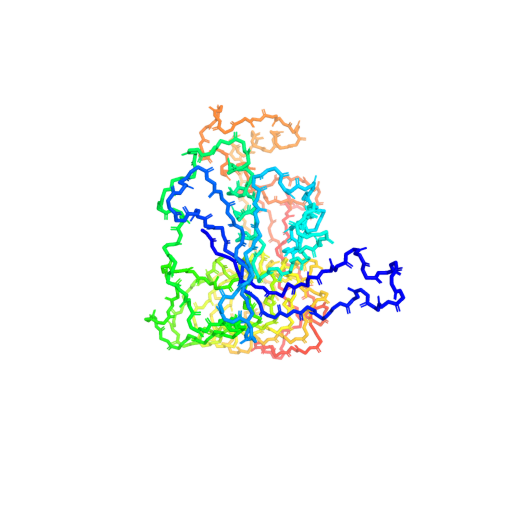0 1.00 93.12 173 LEU A N 1
ATOM 1336 C CA . LEU A 1 173 ? -1.264 -2.531 1.606 1.00 93.12 173 LEU A CA 1
ATOM 1337 C C . LEU A 1 173 ? -0.862 -1.068 1.834 1.00 93.12 173 LEU A C 1
ATOM 1339 O O . LEU A 1 173 ? 0.309 -0.705 1.806 1.00 93.12 173 LEU A O 1
ATOM 1343 N N . SER A 1 174 ? -1.848 -0.211 2.109 1.00 89.56 174 SER A N 1
ATOM 1344 C CA . SER A 1 174 ? -1.636 1.237 2.283 1.00 89.56 174 SER A CA 1
ATOM 1345 C C . SER A 1 174 ? -0.753 1.629 3.474 1.00 89.56 174 SER A C 1
ATOM 1347 O O . SER A 1 174 ? -0.297 2.767 3.535 1.00 89.56 174 SER A O 1
ATOM 1349 N N . LYS A 1 175 ? -0.522 0.711 4.421 1.00 92.12 175 LYS A N 1
ATOM 1350 C CA . LYS A 1 175 ? 0.344 0.908 5.594 1.00 92.12 175 LYS A CA 1
ATOM 1351 C C . LYS A 1 175 ? 1.756 0.343 5.408 1.00 92.12 175 LYS A C 1
ATOM 1353 O O . LYS A 1 175 ? 2.568 0.494 6.316 1.00 92.12 175 LYS A O 1
ATOM 1358 N N . LEU A 1 176 ? 2.047 -0.291 4.268 1.00 96.88 176 LEU A N 1
ATOM 1359 C CA . LEU A 1 176 ? 3.334 -0.933 4.028 1.00 96.88 176 LEU A CA 1
ATOM 1360 C C . LEU A 1 176 ? 4.446 0.117 3.955 1.00 96.88 176 LEU A C 1
ATOM 1362 O O . LEU A 1 176 ? 4.368 1.069 3.180 1.00 96.88 176 LEU A O 1
ATOM 1366 N N . GLN A 1 177 ? 5.464 -0.071 4.786 1.00 97.50 177 GLN A N 1
ATOM 1367 C CA . GLN A 1 177 ? 6.641 0.783 4.908 1.00 97.50 177 GLN A CA 1
ATOM 1368 C C . GLN A 1 177 ? 7.896 0.077 4.404 1.00 97.50 177 GLN A C 1
ATOM 1370 O O . GLN A 1 177 ? 8.768 0.733 3.839 1.00 97.50 177 GLN A O 1
ATOM 1375 N N . GLU A 1 178 ? 7.972 -1.239 4.575 1.00 98.19 178 GLU A N 1
ATOM 1376 C CA . GLU A 1 178 ? 9.130 -2.042 4.202 1.00 98.19 178 GLU A CA 1
ATOM 1377 C C . GLU A 1 178 ? 8.679 -3.242 3.372 1.00 98.19 178 GLU A C 1
ATOM 1379 O O . GLU A 1 178 ? 7.840 -4.038 3.806 1.00 98.19 178 GLU A O 1
ATOM 1384 N N . LEU A 1 179 ? 9.239 -3.362 2.172 1.00 98.12 179 LEU A N 1
ATOM 1385 C CA . LEU A 1 179 ? 9.000 -4.484 1.280 1.00 98.12 179 LEU A CA 1
ATOM 1386 C C . LEU A 1 179 ? 10.338 -5.097 0.881 1.00 98.12 179 LEU A C 1
ATOM 1388 O O . LEU A 1 179 ? 11.151 -4.455 0.220 1.00 98.12 179 LEU A O 1
ATOM 1392 N N . ASN A 1 180 ? 10.549 -6.344 1.278 1.00 97.94 180 ASN A N 1
ATOM 1393 C CA . ASN A 1 180 ? 11.696 -7.135 0.873 1.00 97.94 180 ASN A CA 1
ATOM 1394 C C . ASN A 1 180 ? 11.231 -8.257 -0.058 1.00 97.94 180 ASN A C 1
ATOM 1396 O O . ASN A 1 180 ? 10.405 -9.084 0.328 1.00 97.94 180 ASN A O 1
ATOM 1400 N N . LEU A 1 181 ? 11.734 -8.234 -1.290 1.00 97.12 181 LEU A N 1
ATOM 1401 C CA . LEU A 1 181 ? 11.515 -9.247 -2.320 1.00 97.12 181 LEU A CA 1
ATOM 1402 C C . LEU A 1 181 ? 12.854 -9.827 -2.810 1.00 97.12 181 LEU A C 1
ATOM 1404 O O . LEU A 1 181 ? 12.933 -10.334 -3.935 1.00 97.12 181 LEU A O 1
ATOM 1408 N N . SER A 1 182 ? 13.911 -9.732 -2.000 1.00 96.88 182 SER A N 1
ATOM 1409 C CA . SER A 1 182 ? 15.254 -10.173 -2.369 1.00 96.88 182 SER A CA 1
ATOM 1410 C C . SER A 1 182 ? 15.321 -11.678 -2.632 1.00 96.88 182 SER A C 1
ATOM 1412 O O . SER A 1 182 ? 14.532 -12.467 -2.101 1.00 96.88 182 SER A O 1
ATOM 1414 N N . HIS A 1 183 ? 16.295 -12.092 -3.441 1.00 96.25 183 HIS A N 1
ATOM 1415 C CA . HIS A 1 183 ? 16.529 -13.493 -3.806 1.00 96.25 183 HIS A CA 1
ATOM 1416 C C . HIS A 1 183 ? 15.308 -14.156 -4.467 1.00 96.25 183 HIS A C 1
ATOM 1418 O O . HIS A 1 183 ? 14.922 -15.284 -4.144 1.00 96.25 183 HIS A O 1
ATOM 1424 N N . ASN A 1 184 ? 14.668 -13.455 -5.399 1.00 95.50 184 ASN A N 1
ATOM 1425 C CA . ASN A 1 184 ? 13.630 -14.020 -6.260 1.00 95.50 184 ASN A CA 1
ATOM 1426 C C . ASN A 1 184 ? 14.093 -14.005 -7.724 1.00 95.50 184 ASN A C 1
ATOM 1428 O O . ASN A 1 184 ? 15.281 -14.006 -8.021 1.00 95.50 184 ASN A O 1
ATOM 1432 N N . LYS A 1 185 ? 13.152 -14.117 -8.661 1.00 94.44 185 LYS A N 1
ATOM 1433 C CA . LYS A 1 185 ? 13.399 -14.125 -10.107 1.00 94.44 185 LYS A CA 1
ATOM 1434 C C . LYS A 1 185 ? 12.532 -13.073 -10.798 1.00 94.44 185 LYS A C 1
ATOM 1436 O O . LYS A 1 185 ? 12.040 -13.301 -11.901 1.00 94.44 185 LYS A O 1
ATOM 1441 N N . LEU A 1 186 ? 12.262 -11.961 -10.111 1.00 92.25 186 LEU A N 1
ATOM 1442 C CA . LEU A 1 186 ? 11.420 -10.891 -10.636 1.00 92.25 186 LEU A CA 1
ATOM 1443 C C . LEU A 1 186 ? 12.124 -10.233 -11.818 1.00 92.25 186 LEU A C 1
ATOM 1445 O O . LEU A 1 186 ? 13.279 -9.836 -11.700 1.00 92.25 186 LEU A O 1
ATOM 1449 N N . THR A 1 187 ? 11.425 -10.111 -12.943 1.00 88.06 187 THR A N 1
ATOM 1450 C CA . THR A 1 187 ? 11.945 -9.462 -14.157 1.00 88.06 187 THR A CA 1
ATOM 1451 C C . THR A 1 187 ? 11.446 -8.029 -14.324 1.00 88.06 187 THR A C 1
ATOM 1453 O O . THR A 1 187 ? 12.109 -7.218 -14.970 1.00 88.06 187 THR A O 1
ATOM 1456 N N . SER A 1 188 ? 10.305 -7.699 -13.715 1.00 85.62 188 SER A N 1
ATOM 1457 C CA . SER A 1 188 ? 9.705 -6.365 -13.707 1.00 85.62 188 SER A CA 1
ATOM 1458 C C . SER A 1 188 ? 8.867 -6.132 -12.444 1.00 85.62 188 SER A C 1
ATOM 1460 O O . SER A 1 188 ? 8.554 -7.065 -11.697 1.00 85.62 188 SER A O 1
ATOM 1462 N N . LEU A 1 189 ? 8.505 -4.868 -12.213 1.00 89.25 189 LEU A N 1
ATOM 1463 C CA . LEU A 1 189 ? 7.612 -4.426 -11.141 1.00 89.25 189 LEU A CA 1
ATOM 1464 C C . LEU A 1 189 ? 6.486 -3.572 -11.740 1.00 89.25 189 LEU A C 1
ATOM 1466 O O . LEU A 1 189 ? 6.735 -2.845 -12.705 1.00 89.25 189 LEU A O 1
ATOM 1470 N N . PRO A 1 190 ? 5.261 -3.630 -11.192 1.00 88.44 190 PRO A N 1
ATOM 1471 C CA . PRO A 1 190 ? 4.142 -2.861 -11.719 1.00 88.44 190 PRO A CA 1
ATOM 1472 C C . PRO A 1 190 ? 4.319 -1.365 -11.453 1.00 88.44 190 PRO A C 1
ATOM 1474 O O . PRO A 1 190 ? 4.751 -0.966 -10.371 1.00 88.44 190 PRO A O 1
ATOM 1477 N N . GLU A 1 191 ? 3.898 -0.520 -12.399 1.00 84.25 191 GLU A N 1
ATOM 1478 C CA . GLU A 1 191 ? 3.954 0.946 -12.267 1.00 84.25 191 GLU A CA 1
ATOM 1479 C C . GLU A 1 191 ? 3.274 1.447 -10.982 1.00 84.25 191 GLU A C 1
ATOM 1481 O O . GLU A 1 191 ? 3.768 2.354 -10.312 1.00 84.25 191 GLU A O 1
ATOM 1486 N N . ALA A 1 192 ? 2.181 0.793 -10.583 1.00 87.69 192 ALA A N 1
ATOM 1487 C CA . ALA A 1 192 ? 1.420 1.119 -9.384 1.00 87.69 192 ALA A CA 1
ATOM 1488 C C . ALA A 1 192 ? 2.213 0.965 -8.068 1.00 87.69 192 ALA A C 1
ATOM 1490 O O . ALA A 1 192 ? 1.827 1.567 -7.063 1.00 87.69 192 ALA A O 1
ATOM 1491 N N . LEU A 1 193 ? 3.350 0.254 -8.060 1.00 90.69 193 LEU A N 1
ATOM 1492 C CA . LEU A 1 193 ? 4.282 0.250 -6.925 1.00 90.69 193 LEU A CA 1
ATOM 1493 C C . LEU A 1 193 ? 4.782 1.673 -6.610 1.00 90.69 193 LEU A C 1
ATOM 1495 O O . LEU A 1 193 ? 4.897 2.048 -5.444 1.00 90.69 193 LEU A O 1
ATOM 1499 N N . GLY A 1 194 ? 4.961 2.504 -7.643 1.00 86.56 194 GLY A N 1
ATOM 1500 C CA . GLY A 1 194 ? 5.343 3.914 -7.530 1.00 86.56 194 GLY A CA 1
ATOM 1501 C C . GLY A 1 194 ? 4.313 4.820 -6.850 1.00 86.56 194 GLY A C 1
ATOM 1502 O O . GLY A 1 194 ? 4.611 5.972 -6.519 1.00 86.56 194 GLY A O 1
ATOM 1503 N N . MET A 1 195 ? 3.098 4.309 -6.636 1.00 88.06 195 MET A N 1
ATOM 1504 C CA . MET A 1 195 ? 1.973 5.023 -6.031 1.00 88.06 195 MET A CA 1
ATOM 1505 C C . MET A 1 195 ? 1.720 4.621 -4.573 1.00 88.06 195 MET A C 1
ATOM 1507 O O . MET A 1 195 ? 0.796 5.146 -3.946 1.00 88.06 195 MET A O 1
ATOM 1511 N N . MET A 1 196 ? 2.520 3.710 -4.007 1.00 91.62 196 MET A N 1
ATOM 1512 C CA . MET A 1 196 ? 2.347 3.286 -2.619 1.00 91.62 196 MET A CA 1
ATOM 1513 C C . MET A 1 196 ? 2.637 4.446 -1.647 1.00 91.62 196 MET A C 1
ATOM 1515 O O . MET A 1 196 ? 3.727 5.013 -1.668 1.00 91.62 196 MET A O 1
ATOM 1519 N N . PRO A 1 197 ? 1.695 4.802 -0.752 1.00 89.38 197 PRO A N 1
ATOM 1520 C CA . PRO A 1 197 ? 1.734 6.079 -0.033 1.00 89.38 197 PRO A CA 1
ATOM 1521 C C . PRO A 1 197 ? 2.705 6.117 1.152 1.00 89.38 197 PRO A C 1
ATOM 1523 O O . PRO A 1 197 ? 2.945 7.187 1.708 1.00 89.38 197 PRO A O 1
ATOM 1526 N N . CYS A 1 198 ? 3.193 4.965 1.615 1.00 93.69 198 CYS A N 1
ATOM 1527 C CA . CYS A 1 198 ? 3.967 4.855 2.854 1.00 93.69 198 CYS A CA 1
ATOM 1528 C C . CYS A 1 198 ? 5.269 4.061 2.705 1.00 93.69 198 CYS A C 1
ATOM 1530 O O . CYS A 1 198 ? 5.980 3.923 3.700 1.00 93.69 198 CYS A O 1
ATOM 1532 N N . LEU A 1 199 ? 5.595 3.571 1.502 1.00 96.12 199 LEU A N 1
ATOM 1533 C CA . LEU A 1 199 ? 6.760 2.719 1.279 1.00 96.12 199 LEU A CA 1
ATOM 1534 C C . LEU A 1 199 ? 8.053 3.533 1.441 1.00 96.12 199 LEU A C 1
ATOM 1536 O O . LEU A 1 199 ? 8.237 4.560 0.787 1.00 96.12 199 LEU A O 1
ATOM 1540 N N . LYS A 1 200 ? 8.932 3.076 2.336 1.00 96.81 200 LYS A N 1
ATOM 1541 C CA . LYS A 1 200 ? 10.193 3.728 2.724 1.00 96.81 200 LYS A CA 1
ATOM 1542 C C . LYS A 1 200 ? 11.415 2.887 2.379 1.00 96.81 200 LYS A C 1
ATOM 1544 O O . LYS A 1 200 ? 12.463 3.454 2.088 1.00 96.81 200 LYS A O 1
ATOM 1549 N N . ILE A 1 201 ? 11.293 1.567 2.457 1.00 97.69 201 ILE A N 1
ATOM 1550 C CA . ILE A 1 201 ? 12.393 0.627 2.249 1.00 97.69 201 ILE A CA 1
ATOM 1551 C C . ILE A 1 201 ? 11.939 -0.411 1.232 1.00 97.69 201 ILE A C 1
ATOM 1553 O O . ILE A 1 201 ? 10.899 -1.048 1.420 1.00 97.69 201 ILE A O 1
ATOM 1557 N N . LEU A 1 202 ? 12.718 -0.564 0.166 1.00 96.81 202 LEU A N 1
ATOM 1558 C CA . LEU A 1 202 ? 12.470 -1.534 -0.890 1.00 96.81 202 LEU A CA 1
ATOM 1559 C C . LEU A 1 202 ? 13.751 -2.319 -1.175 1.00 96.81 202 LEU A C 1
ATOM 1561 O O . LEU A 1 202 ? 14.708 -1.763 -1.710 1.00 96.81 202 LEU A O 1
ATOM 1565 N N . HIS A 1 203 ? 13.742 -3.605 -0.825 1.00 97.19 203 HIS A N 1
ATOM 1566 C CA . HIS A 1 203 ? 14.819 -4.535 -1.153 1.00 97.19 203 HIS A CA 1
ATOM 1567 C C . HIS A 1 203 ? 14.420 -5.412 -2.335 1.00 97.19 203 HIS A C 1
ATOM 1569 O O . HIS A 1 203 ? 13.401 -6.108 -2.296 1.00 97.19 203 HIS A O 1
ATOM 1575 N N . LEU A 1 204 ? 15.228 -5.352 -3.387 1.00 94.56 204 LEU A N 1
ATOM 1576 C CA . LEU A 1 204 ? 15.078 -6.104 -4.630 1.00 94.56 204 LEU A CA 1
ATOM 1577 C C . LEU A 1 204 ? 16.381 -6.823 -5.001 1.00 94.56 204 LEU A C 1
ATOM 1579 O O . LEU A 1 204 ? 16.502 -7.296 -6.133 1.00 94.56 204 LEU A O 1
ATOM 1583 N N . GLU A 1 205 ? 17.331 -6.910 -4.068 1.00 95.06 205 GLU A N 1
ATOM 1584 C CA . GLU A 1 205 ? 18.616 -7.588 -4.238 1.00 95.06 205 GLU A CA 1
ATOM 1585 C C . GLU A 1 205 ? 18.433 -8.971 -4.874 1.00 95.06 205 GLU A C 1
ATOM 1587 O O . GLU A 1 205 ? 17.511 -9.717 -4.526 1.00 95.06 205 GLU A O 1
ATOM 1592 N N . ASN A 1 206 ? 19.332 -9.328 -5.792 1.00 94.19 206 ASN A N 1
ATOM 1593 C CA . ASN A 1 206 ? 19.411 -10.668 -6.368 1.00 94.19 206 ASN A CA 1
ATOM 1594 C C . ASN A 1 206 ? 18.076 -11.109 -7.003 1.00 94.19 206 ASN A C 1
ATOM 1596 O O . ASN A 1 206 ? 17.427 -12.077 -6.596 1.00 94.19 206 ASN A O 1
ATOM 1600 N N . ASN A 1 207 ? 17.651 -10.325 -7.993 1.00 93.31 207 ASN A N 1
ATOM 1601 C CA . ASN A 1 207 ? 16.523 -10.594 -8.879 1.00 93.31 207 ASN A CA 1
ATOM 1602 C C . ASN A 1 207 ? 16.982 -10.512 -10.351 1.00 93.31 207 ASN A C 1
ATOM 1604 O O . ASN A 1 207 ? 18.166 -10.387 -10.663 1.00 93.31 207 ASN A O 1
ATOM 1608 N N . CYS A 1 208 ? 16.038 -10.603 -11.286 1.00 89.88 208 CYS A N 1
ATOM 1609 C CA . CYS A 1 208 ? 16.284 -10.559 -12.728 1.00 89.88 208 CYS A CA 1
ATOM 1610 C C . CYS A 1 208 ? 15.815 -9.232 -13.355 1.00 89.88 208 CYS A C 1
ATOM 1612 O O . CYS A 1 208 ? 15.472 -9.187 -14.541 1.00 89.88 208 CYS A O 1
ATOM 1614 N N . LEU A 1 209 ? 15.755 -8.143 -12.575 1.00 85.81 209 LEU A N 1
ATOM 1615 C CA . LEU A 1 209 ? 15.251 -6.861 -13.067 1.00 85.81 209 LEU A CA 1
ATOM 1616 C C . LEU A 1 209 ? 16.165 -6.335 -14.180 1.00 85.81 209 LEU A C 1
ATOM 1618 O O . LEU A 1 209 ? 17.382 -6.253 -14.010 1.00 85.81 209 LEU A O 1
ATOM 1622 N N . GLY A 1 210 ? 15.563 -5.981 -15.318 1.00 75.38 210 GLY A N 1
ATOM 1623 C CA . GLY A 1 210 ? 16.273 -5.470 -16.496 1.00 75.38 210 GLY A CA 1
ATOM 1624 C C . GLY A 1 210 ? 16.655 -6.511 -17.558 1.00 75.38 210 GLY A C 1
ATOM 1625 O O . GLY A 1 210 ? 17.153 -6.108 -18.601 1.00 75.38 210 GLY A O 1
ATOM 1626 N N . GLU A 1 211 ? 16.385 -7.809 -17.354 1.00 73.06 211 GLU A N 1
ATOM 1627 C CA . GLU A 1 211 ? 16.801 -8.883 -18.283 1.00 73.06 211 GLU A CA 1
ATOM 1628 C C . GLU A 1 211 ? 16.058 -8.893 -19.635 1.00 73.06 211 GLU A C 1
ATOM 1630 O O . GLU A 1 211 ? 16.644 -9.252 -20.652 1.00 73.06 211 GLU A O 1
ATOM 1635 N N . SER A 1 212 ? 14.772 -8.526 -19.670 1.00 60.06 212 SER A N 1
ATOM 1636 C CA . SER A 1 212 ? 13.931 -8.655 -20.877 1.00 60.06 212 SER A CA 1
ATOM 1637 C C . SER A 1 212 ? 13.589 -7.307 -21.503 1.00 60.06 212 SER A C 1
ATOM 1639 O O . SER A 1 212 ? 13.986 -7.014 -22.627 1.00 60.06 212 SER A O 1
ATOM 1641 N N . ILE A 1 213 ? 12.846 -6.476 -20.772 1.00 55.75 213 ILE A N 1
ATOM 1642 C CA . ILE A 1 213 ? 12.566 -5.087 -21.116 1.00 55.75 213 ILE A CA 1
ATOM 1643 C C . ILE A 1 213 ? 12.669 -4.284 -19.824 1.00 55.75 213 ILE A C 1
ATOM 1645 O O . ILE A 1 213 ? 12.138 -4.704 -18.793 1.00 55.75 213 ILE A O 1
ATOM 1649 N N . PRO A 1 214 ? 13.305 -3.116 -19.845 1.00 58.97 214 PRO A N 1
ATOM 1650 C CA . PRO A 1 214 ? 13.496 -2.322 -18.655 1.00 58.97 214 PRO A CA 1
ATOM 1651 C C . PRO A 1 214 ? 12.273 -1.456 -18.442 1.00 58.97 214 PRO A C 1
ATOM 1653 O O . PRO A 1 214 ? 12.244 -0.280 -18.796 1.00 58.97 214 PRO A O 1
ATOM 1656 N N . ASP A 1 215 ? 11.233 -2.068 -17.896 1.00 67.12 215 ASP A N 1
ATOM 1657 C CA . ASP A 1 215 ? 10.082 -1.319 -17.431 1.00 67.12 215 ASP A CA 1
ATOM 1658 C C . ASP A 1 215 ? 10.315 -0.861 -15.991 1.00 67.12 215 ASP A C 1
ATOM 1660 O O . ASP A 1 215 ? 9.965 -1.523 -15.014 1.00 67.12 215 ASP A O 1
ATOM 1664 N N . TRP A 1 216 ? 10.970 0.289 -15.878 1.00 76.50 216 TRP A N 1
ATOM 1665 C CA . TRP A 1 216 ? 11.259 0.950 -14.611 1.00 76.50 216 TRP A CA 1
ATOM 1666 C C . TRP A 1 216 ? 10.264 2.085 -14.318 1.00 76.50 216 TRP A C 1
ATOM 1668 O O . TRP A 1 216 ? 10.522 2.938 -13.467 1.00 76.50 216 TRP A O 1
ATOM 1678 N N . ARG A 1 217 ? 9.096 2.096 -14.986 1.00 74.50 217 ARG A N 1
ATOM 1679 C CA . ARG A 1 217 ? 8.042 3.116 -14.805 1.00 74.50 217 ARG A CA 1
ATOM 1680 C C . ARG A 1 217 ? 7.584 3.274 -13.366 1.00 74.50 217 ARG A C 1
ATOM 1682 O O . ARG A 1 217 ? 7.215 4.372 -12.966 1.00 74.50 217 ARG A O 1
ATOM 1689 N N . TRP A 1 218 ? 7.658 2.211 -12.572 1.00 79.94 218 TRP A N 1
ATOM 1690 C CA . TRP A 1 218 ? 7.336 2.252 -11.149 1.00 79.94 218 TRP A CA 1
ATOM 1691 C C . TRP A 1 218 ? 8.170 3.282 -10.365 1.00 79.94 218 TRP A C 1
ATOM 1693 O O . TRP A 1 218 ? 7.705 3.782 -9.347 1.00 79.94 218 TRP A O 1
ATOM 1703 N N . MET A 1 219 ? 9.353 3.677 -10.848 1.00 75.69 219 MET A N 1
ATOM 1704 C CA . MET A 1 219 ? 10.145 4.765 -10.255 1.00 75.69 219 MET A CA 1
ATOM 1705 C C . MET A 1 219 ? 9.733 6.168 -10.713 1.00 75.69 219 MET A C 1
ATOM 1707 O O . MET A 1 219 ? 10.089 7.146 -10.061 1.00 75.69 219 MET A O 1
ATOM 1711 N N . ASN A 1 220 ? 8.966 6.289 -11.800 1.00 67.31 220 ASN A N 1
ATOM 1712 C CA . ASN A 1 220 ? 8.399 7.564 -12.253 1.00 67.31 220 ASN A CA 1
ATOM 1713 C C . ASN A 1 220 ? 7.179 7.994 -11.412 1.00 67.31 220 ASN A C 1
ATOM 1715 O O . ASN A 1 220 ? 6.663 9.103 -11.555 1.00 67.31 220 ASN A O 1
ATOM 1719 N N . GLY A 1 221 ? 6.695 7.122 -10.522 1.00 64.62 221 GLY A N 1
ATOM 1720 C CA . GLY A 1 221 ? 5.603 7.435 -9.611 1.00 64.62 221 GLY A CA 1
ATOM 1721 C C . GLY A 1 221 ? 5.933 8.636 -8.720 1.00 64.62 221 GLY A C 1
ATOM 1722 O O . GLY A 1 221 ? 6.892 8.632 -7.952 1.00 64.62 221 GLY A O 1
ATOM 1723 N N . SER A 1 222 ? 5.089 9.669 -8.767 1.00 65.75 222 SER A N 1
ATOM 1724 C CA . SER A 1 222 ? 5.281 10.913 -8.000 1.00 65.75 222 SER A CA 1
ATOM 1725 C C . SER A 1 222 ? 5.266 10.740 -6.473 1.00 65.75 222 SER A C 1
ATOM 1727 O O . SER A 1 222 ? 5.635 11.670 -5.751 1.00 65.75 222 SER A O 1
ATOM 1729 N N . HIS A 1 223 ? 4.800 9.591 -5.973 1.00 80.81 223 HIS A N 1
ATOM 1730 C CA . HIS A 1 223 ? 4.693 9.310 -4.543 1.00 80.81 223 HIS A CA 1
ATOM 1731 C C . HIS A 1 223 ? 5.930 8.599 -4.005 1.00 80.81 223 HIS A C 1
ATOM 1733 O O . HIS A 1 223 ? 6.481 9.062 -3.009 1.00 80.81 223 HIS A O 1
ATOM 1739 N N . ILE A 1 224 ? 6.401 7.538 -4.671 1.00 83.12 224 ILE A N 1
ATOM 1740 C CA . ILE A 1 224 ? 7.540 6.755 -4.179 1.00 83.12 224 ILE A CA 1
ATOM 1741 C C . ILE A 1 224 ? 8.804 7.607 -4.039 1.00 83.12 224 ILE A C 1
ATOM 1743 O O . ILE A 1 224 ? 9.476 7.515 -3.020 1.00 83.12 224 ILE A O 1
ATOM 1747 N N . ALA A 1 225 ? 9.052 8.538 -4.967 1.00 82.25 225 ALA A N 1
ATOM 1748 C CA . ALA A 1 225 ? 10.183 9.467 -4.888 1.00 82.25 225 ALA A CA 1
ATOM 1749 C C . ALA A 1 225 ? 10.130 10.418 -3.670 1.00 82.25 225 ALA A C 1
ATOM 1751 O O . ALA A 1 225 ? 11.136 11.011 -3.295 1.00 82.25 225 ALA A O 1
ATOM 1752 N N . LYS A 1 226 ? 8.959 10.592 -3.038 1.00 86.19 226 LYS A N 1
ATOM 1753 C CA . LYS A 1 226 ? 8.793 11.414 -1.824 1.00 86.19 226 LYS A CA 1
ATOM 1754 C C . LYS A 1 226 ? 8.924 10.606 -0.536 1.00 86.19 226 LYS A C 1
ATOM 1756 O O . LYS A 1 226 ? 9.156 11.190 0.522 1.00 86.19 226 LYS A O 1
ATOM 1761 N N . THR A 1 227 ? 8.690 9.296 -0.592 1.00 91.38 227 THR A N 1
ATOM 1762 C CA . THR A 1 227 ? 8.585 8.445 0.601 1.00 91.38 227 THR A CA 1
ATOM 1763 C C . THR A 1 227 ? 9.761 7.496 0.758 1.00 91.38 227 THR A C 1
ATOM 1765 O O . THR A 1 227 ? 10.140 7.203 1.897 1.00 91.38 227 THR A O 1
ATOM 1768 N N . LEU A 1 228 ? 10.331 7.024 -0.353 1.00 93.19 228 LEU A N 1
ATOM 1769 C CA . LEU A 1 228 ? 11.378 6.017 -0.369 1.00 93.19 228 LEU A CA 1
ATOM 1770 C C . LEU A 1 228 ? 12.695 6.605 0.146 1.00 93.19 228 LEU A C 1
ATOM 1772 O O . LEU A 1 228 ? 13.116 7.703 -0.205 1.00 93.19 228 LEU A O 1
ATOM 1776 N N . ARG A 1 229 ? 13.330 5.865 1.047 1.00 94.50 229 ARG A N 1
ATOM 1777 C CA . ARG A 1 229 ? 14.565 6.246 1.738 1.00 94.50 229 ARG A CA 1
ATOM 1778 C C . ARG A 1 229 ? 15.697 5.302 1.396 1.00 94.50 229 ARG A C 1
ATOM 1780 O O . ARG A 1 229 ? 16.823 5.763 1.233 1.00 94.50 229 ARG A O 1
ATOM 1787 N N . LEU A 1 230 ? 15.384 4.013 1.300 1.00 95.50 230 LEU A N 1
ATOM 1788 C CA . LEU A 1 230 ? 16.321 2.963 0.943 1.00 95.50 230 LEU A CA 1
ATOM 1789 C C . LEU A 1 230 ? 15.771 2.184 -0.246 1.00 95.50 230 LEU A C 1
ATOM 1791 O O . LEU A 1 230 ? 14.650 1.672 -0.190 1.00 95.50 230 LEU A O 1
ATOM 1795 N N . LEU A 1 231 ? 16.579 2.098 -1.295 1.00 93.81 231 LEU A N 1
ATOM 1796 C CA . LEU A 1 231 ? 16.338 1.252 -2.451 1.00 93.81 231 LEU A CA 1
ATOM 1797 C C . LEU A 1 231 ? 17.552 0.361 -2.684 1.00 93.81 231 LEU A C 1
ATOM 1799 O O . LEU A 1 231 ? 18.651 0.857 -2.906 1.00 93.81 231 LEU A O 1
ATOM 1803 N N . ASP A 1 232 ? 17.348 -0.944 -2.673 1.00 93.94 232 ASP A N 1
ATOM 1804 C CA . ASP A 1 232 ? 18.403 -1.904 -2.949 1.00 93.94 232 ASP A CA 1
ATOM 1805 C C . ASP A 1 232 ? 18.084 -2.696 -4.218 1.00 93.94 232 ASP A C 1
ATOM 1807 O O . ASP A 1 232 ? 17.112 -3.446 -4.274 1.00 93.94 232 ASP A O 1
ATOM 1811 N N . LEU A 1 233 ? 18.892 -2.457 -5.250 1.00 90.62 233 LEU A N 1
ATOM 1812 C CA . LEU A 1 233 ? 18.847 -3.064 -6.580 1.00 90.62 233 LEU A CA 1
ATOM 1813 C C . LEU A 1 233 ? 20.097 -3.909 -6.859 1.00 90.62 233 LEU A C 1
ATOM 1815 O O . LEU A 1 233 ? 20.333 -4.278 -8.013 1.00 90.62 233 LEU A O 1
ATOM 1819 N N . SER A 1 234 ? 20.915 -4.187 -5.843 1.00 91.19 234 SER A N 1
ATOM 1820 C CA . SER A 1 234 ? 22.146 -4.963 -6.002 1.00 91.19 234 SER A CA 1
ATOM 1821 C C . SER A 1 234 ? 21.872 -6.332 -6.643 1.00 91.19 234 SER A C 1
ATOM 1823 O O . SER A 1 234 ? 20.757 -6.860 -6.601 1.00 91.19 234 SER A O 1
ATOM 1825 N N . ASP A 1 235 ? 22.861 -6.876 -7.350 1.00 90.44 235 ASP A N 1
ATOM 1826 C CA . ASP A 1 235 ? 22.782 -8.202 -7.978 1.00 90.44 235 ASP A CA 1
ATOM 1827 C C . ASP A 1 235 ? 21.590 -8.430 -8.934 1.00 90.44 235 ASP A C 1
ATOM 1829 O O . ASP A 1 235 ? 21.138 -9.557 -9.138 1.00 90.44 235 ASP A O 1
ATOM 1833 N N . ASN A 1 236 ? 21.089 -7.367 -9.571 1.00 89.12 236 ASN A N 1
ATOM 1834 C CA . ASN A 1 236 ? 20.119 -7.456 -10.667 1.00 89.12 236 ASN A CA 1
ATOM 1835 C C . ASN A 1 236 ? 20.790 -7.468 -12.052 1.00 89.12 236 ASN A C 1
ATOM 1837 O O . ASN A 1 236 ? 21.997 -7.279 -12.195 1.00 89.12 236 ASN A O 1
ATOM 1841 N N . LYS A 1 237 ? 20.001 -7.678 -13.113 1.00 82.25 237 LYS A N 1
ATOM 1842 C CA . LYS A 1 237 ? 20.470 -7.732 -14.513 1.00 82.25 237 LYS A CA 1
ATOM 1843 C C . LYS A 1 237 ? 20.344 -6.385 -15.223 1.00 82.25 237 LYS A C 1
ATOM 1845 O O . LYS A 1 237 ? 19.966 -6.313 -16.390 1.00 82.25 237 LYS A O 1
ATOM 1850 N N . CYS A 1 238 ? 20.659 -5.307 -14.515 1.00 73.06 238 CYS A N 1
ATOM 1851 C CA . CYS A 1 238 ? 20.531 -3.956 -15.037 1.00 73.06 238 CYS A CA 1
ATOM 1852 C C . CYS A 1 238 ? 21.577 -3.725 -16.138 1.00 73.06 238 CYS A C 1
ATOM 1854 O O . CYS A 1 238 ? 22.778 -3.690 -15.869 1.00 73.06 238 CYS A O 1
ATOM 1856 N N . GLN A 1 239 ? 21.125 -3.601 -17.384 1.00 67.69 239 GLN A N 1
ATOM 1857 C CA . GLN A 1 239 ? 21.997 -3.291 -18.514 1.00 67.69 239 GLN A CA 1
ATOM 1858 C C . GLN A 1 239 ? 22.228 -1.774 -18.637 1.00 67.69 239 GLN A C 1
ATOM 1860 O O . GLN A 1 239 ? 21.379 -0.990 -18.204 1.00 67.69 239 GLN A O 1
ATOM 1865 N N . PRO A 1 240 ? 23.364 -1.339 -19.215 1.00 56.31 240 PRO A N 1
ATOM 1866 C CA . PRO A 1 240 ? 23.584 0.060 -19.565 1.00 56.31 240 PRO A CA 1
ATOM 1867 C C . PRO A 1 240 ? 22.533 0.559 -20.571 1.00 56.31 240 PRO A C 1
ATOM 1869 O O . PRO A 1 240 ? 22.271 -0.089 -21.581 1.00 56.31 240 PRO A O 1
ATOM 1872 N N . TRP A 1 241 ? 21.952 1.724 -20.291 1.00 60.78 241 TRP A N 1
ATOM 1873 C CA . TRP A 1 241 ? 21.052 2.477 -21.180 1.00 60.78 241 TRP A CA 1
ATOM 1874 C C . TRP A 1 241 ? 21.881 3.379 -22.110 1.00 60.78 241 TRP A C 1
ATOM 1876 O O . TRP A 1 241 ? 22.920 3.862 -21.650 1.00 60.78 241 TRP A O 1
ATOM 1886 N N . PRO A 1 242 ? 21.453 3.683 -23.355 1.00 56.28 242 PRO A N 1
ATOM 1887 C CA . PRO A 1 242 ? 20.120 3.469 -23.932 1.00 56.28 242 PRO A CA 1
ATOM 1888 C C . PRO A 1 242 ? 20.014 2.250 -24.871 1.00 56.28 242 PRO A C 1
ATOM 1890 O O . PRO A 1 242 ? 20.955 1.918 -25.587 1.00 56.28 242 PRO A O 1
ATOM 1893 N N . LEU A 1 243 ? 18.826 1.632 -24.917 1.00 54.16 243 LEU A N 1
ATOM 1894 C CA . LEU A 1 243 ? 18.378 0.841 -26.069 1.00 54.16 243 LEU A CA 1
ATOM 1895 C C . LEU A 1 243 ? 17.423 1.709 -26.899 1.00 54.16 243 LEU A C 1
ATOM 1897 O O . LEU A 1 243 ? 16.295 1.968 -26.471 1.00 54.16 243 LEU A O 1
ATOM 1901 N N . ASP A 1 244 ? 17.845 2.121 -28.091 1.00 54.50 244 ASP A N 1
ATOM 1902 C CA . ASP A 1 244 ? 16.919 2.659 -29.086 1.00 54.50 244 ASP A CA 1
ATOM 1903 C C . ASP A 1 244 ? 16.129 1.492 -29.686 1.00 54.50 244 ASP A C 1
ATOM 1905 O O . ASP A 1 244 ? 16.673 0.637 -30.385 1.00 54.50 244 ASP A O 1
ATOM 1909 N N . VAL A 1 245 ? 14.833 1.417 -29.369 1.00 56.44 245 VAL A N 1
ATOM 1910 C CA . VAL A 1 245 ? 13.941 0.388 -29.914 1.00 56.44 245 VAL A CA 1
ATOM 1911 C C . VAL A 1 245 ? 13.035 1.038 -30.947 1.00 56.44 245 VAL A C 1
ATOM 1913 O O . VAL A 1 245 ? 12.104 1.777 -30.617 1.00 56.44 245 VAL A O 1
ATOM 1916 N N . GLU A 1 246 ? 13.291 0.731 -32.214 1.00 55.69 246 GLU A N 1
ATOM 1917 C CA . GLU A 1 246 ? 12.445 1.161 -33.320 1.00 55.69 246 GLU A CA 1
ATOM 1918 C C . GLU A 1 246 ? 11.328 0.140 -33.561 1.00 55.69 246 GLU A C 1
ATOM 1920 O O . GLU A 1 246 ? 11.582 -0.989 -33.968 1.00 55.69 246 GLU A O 1
ATOM 1925 N N . ASN A 1 247 ? 10.072 0.543 -33.348 1.00 60.91 247 ASN A N 1
ATOM 1926 C CA . ASN A 1 247 ? 8.904 -0.191 -33.842 1.00 60.91 247 ASN A CA 1
ATOM 1927 C C . ASN A 1 247 ? 8.144 0.696 -34.833 1.00 60.91 247 ASN A C 1
ATOM 1929 O O . ASN A 1 247 ? 7.057 1.219 -34.561 1.00 60.91 247 ASN A O 1
ATOM 1933 N N . PHE A 1 248 ? 8.802 0.958 -35.962 1.00 61.00 248 PHE A N 1
ATOM 1934 C CA . PHE A 1 248 ? 8.307 1.868 -36.982 1.00 61.00 248 PHE A CA 1
ATOM 1935 C C . PHE A 1 248 ? 7.607 1.086 -38.096 1.00 61.00 248 PHE A C 1
ATOM 1937 O O . PHE A 1 248 ? 8.224 0.317 -38.827 1.00 61.00 248 PHE A O 1
ATOM 1944 N N . GLY A 1 249 ? 6.303 1.307 -38.230 1.00 67.75 249 GLY A N 1
ATOM 1945 C CA . GLY A 1 249 ? 5.471 0.758 -39.295 1.00 67.75 249 GLY A CA 1
ATOM 1946 C C . GLY A 1 249 ? 4.268 1.661 -39.546 1.00 67.75 249 GLY A C 1
ATOM 1947 O O . GLY A 1 249 ? 3.950 2.522 -38.726 1.00 67.75 249 GLY A O 1
ATOM 1948 N N . VAL A 1 250 ? 3.586 1.492 -40.676 1.00 77.81 250 VAL A N 1
ATOM 1949 C CA . VAL A 1 250 ? 2.380 2.277 -40.982 1.00 77.81 250 VAL A CA 1
ATOM 1950 C C . VAL A 1 250 ? 1.289 1.931 -39.956 1.00 77.81 250 VAL A C 1
ATOM 1952 O O . VAL A 1 250 ? 0.998 0.744 -39.781 1.00 77.81 250 VAL A O 1
ATOM 1955 N N . PRO A 1 251 ? 0.691 2.916 -39.253 1.00 84.06 251 PRO A N 1
ATOM 1956 C CA . PRO A 1 251 ? -0.360 2.625 -38.289 1.00 84.06 251 PRO A CA 1
ATOM 1957 C C . PRO A 1 251 ? -1.539 1.966 -39.003 1.00 84.06 251 PRO A C 1
ATOM 1959 O O . PRO A 1 251 ? -2.001 2.428 -40.047 1.00 84.06 251 PRO A O 1
ATOM 1962 N N . SER A 1 252 ? -2.024 0.866 -38.432 1.00 90.50 252 SER A N 1
ATOM 1963 C CA . SER A 1 252 ? -3.217 0.190 -38.943 1.00 90.50 252 SER A CA 1
ATOM 1964 C C . SER A 1 252 ? -4.440 1.111 -38.893 1.00 90.50 252 SER A C 1
ATOM 1966 O O . SER A 1 252 ? -4.497 2.044 -38.089 1.00 90.50 252 SER A O 1
ATOM 1968 N N . LEU A 1 253 ? -5.470 0.803 -39.686 1.00 91.75 253 LEU A N 1
ATOM 1969 C CA . LEU A 1 253 ? -6.747 1.518 -39.613 1.00 91.75 253 LEU A CA 1
ATOM 1970 C C . LEU A 1 253 ? -7.330 1.503 -38.188 1.00 91.75 253 LEU A C 1
ATOM 1972 O O . LEU A 1 253 ? -7.850 2.519 -37.734 1.00 91.75 253 LEU A O 1
ATOM 1976 N N . LEU A 1 254 ? -7.172 0.383 -37.4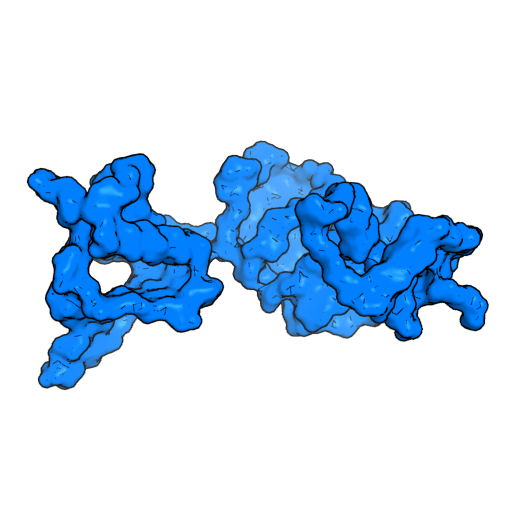70 1.00 92.81 254 LEU A N 1
ATOM 1977 C CA . LEU A 1 254 ? -7.557 0.244 -36.064 1.00 92.81 254 LEU A CA 1
ATOM 1978 C C . LEU A 1 254 ? -6.856 1.284 -35.181 1.00 92.81 254 LEU A C 1
ATOM 1980 O O . LEU A 1 254 ? -7.502 1.959 -34.385 1.00 92.81 254 LEU A O 1
ATOM 1984 N N . GLU A 1 255 ? -5.544 1.442 -35.347 1.00 91.00 255 GLU A N 1
ATOM 1985 C CA . GLU A 1 255 ? -4.763 2.421 -34.593 1.00 91.00 255 GLU A CA 1
ATOM 1986 C C . GLU A 1 255 ? -5.171 3.858 -34.949 1.00 91.00 255 GLU A C 1
ATOM 1988 O O . GLU A 1 255 ? -5.382 4.675 -34.056 1.00 91.00 255 GLU A O 1
ATOM 1993 N N . CYS A 1 256 ? -5.350 4.173 -36.233 1.00 90.31 256 CYS A N 1
ATOM 1994 C CA . CYS A 1 256 ? -5.821 5.490 -36.674 1.00 90.31 256 CYS A CA 1
ATOM 1995 C C . CYS A 1 256 ? -7.210 5.838 -36.109 1.00 90.31 256 CYS A C 1
ATOM 1997 O O . CYS A 1 256 ? -7.437 6.967 -35.657 1.00 90.31 256 CYS A O 1
ATOM 1999 N N . ALA A 1 257 ? -8.126 4.868 -36.086 1.00 92.44 257 ALA A N 1
ATOM 2000 C CA . ALA A 1 257 ? -9.444 5.019 -35.481 1.00 92.44 257 ALA A CA 1
ATOM 2001 C C . ALA A 1 257 ? -9.343 5.236 -33.963 1.00 92.44 257 ALA A C 1
ATOM 2003 O O . ALA A 1 257 ? -9.911 6.195 -33.442 1.00 92.44 257 ALA A O 1
ATOM 2004 N N . ALA A 1 258 ? -8.552 4.421 -33.261 1.00 93.25 258 ALA A N 1
ATOM 2005 C CA . ALA A 1 258 ? -8.346 4.531 -31.818 1.00 93.25 258 ALA A CA 1
ATOM 2006 C C . ALA A 1 258 ? -7.717 5.876 -31.413 1.00 93.25 258 ALA A C 1
ATOM 2008 O O . ALA A 1 258 ? -8.186 6.538 -30.485 1.00 93.25 258 ALA A O 1
ATOM 2009 N N . ARG A 1 259 ? -6.713 6.344 -32.168 1.00 91.81 259 ARG A N 1
ATOM 2010 C CA . ARG A 1 259 ? -6.121 7.682 -32.000 1.00 91.81 259 ARG A CA 1
ATOM 2011 C C . ARG A 1 259 ? -7.171 8.782 -32.110 1.00 91.81 259 ARG A C 1
ATOM 2013 O O . ARG A 1 259 ? -7.145 9.736 -31.334 1.00 91.81 259 ARG A O 1
ATOM 2020 N N . THR A 1 260 ? -8.090 8.646 -33.064 1.00 91.81 260 THR A N 1
ATOM 2021 C CA . THR A 1 260 ? -9.171 9.612 -33.284 1.00 91.81 260 THR A CA 1
ATOM 2022 C C . THR A 1 260 ? -10.142 9.604 -32.109 1.00 91.81 260 THR A C 1
ATOM 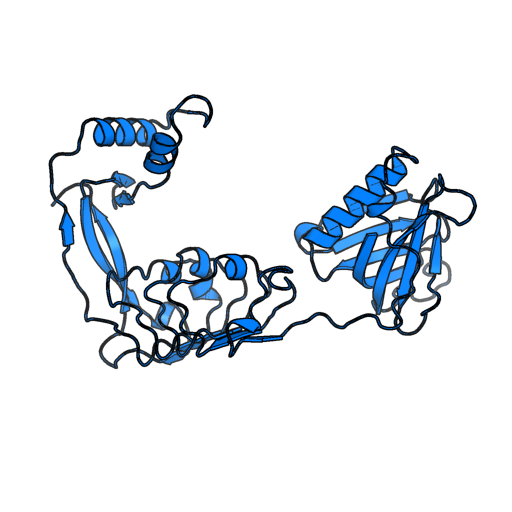2024 O O . THR A 1 260 ? -10.365 10.662 -31.531 1.00 91.81 260 THR A O 1
ATOM 2027 N N . VAL A 1 261 ? -10.615 8.423 -31.693 1.00 92.31 261 VAL A N 1
ATOM 2028 C CA . VAL A 1 261 ? -11.514 8.226 -30.541 1.00 92.31 261 VAL A CA 1
ATOM 2029 C C . VAL A 1 261 ? -10.978 8.902 -29.279 1.00 92.31 261 VAL A C 1
ATOM 2031 O O . VAL A 1 261 ? -11.696 9.682 -28.654 1.00 92.31 261 VAL A O 1
ATOM 2034 N N . ILE A 1 262 ? -9.708 8.663 -28.932 1.00 90.12 262 ILE A N 1
ATOM 2035 C CA . ILE A 1 262 ? -9.082 9.249 -27.736 1.00 90.12 262 ILE A CA 1
ATOM 2036 C C . ILE A 1 262 ? -8.912 10.764 -27.888 1.00 90.12 262 ILE A C 1
ATOM 2038 O O . ILE A 1 262 ? -9.261 11.521 -26.982 1.00 90.12 262 ILE A O 1
ATOM 2042 N N . ARG A 1 263 ? -8.408 11.231 -29.038 1.00 88.88 263 ARG A N 1
ATOM 2043 C CA . ARG A 1 263 ? -8.146 12.660 -29.272 1.00 88.88 263 ARG A CA 1
ATOM 2044 C C . ARG A 1 263 ? -9.425 13.494 -29.238 1.00 88.88 263 ARG A C 1
ATOM 2046 O O . ARG A 1 263 ? -9.411 14.598 -28.702 1.00 88.88 263 ARG A O 1
ATOM 2053 N N . THR A 1 264 ? -10.517 12.977 -29.797 1.00 91.12 264 THR A N 1
ATOM 2054 C CA . THR A 1 264 ? -11.819 13.659 -29.803 1.00 91.12 264 THR A CA 1
ATOM 2055 C C . THR A 1 264 ? -12.678 13.308 -28.590 1.00 91.12 264 THR A C 1
ATOM 2057 O O . THR A 1 264 ? -13.802 13.791 -28.504 1.00 91.12 264 THR A O 1
ATOM 2060 N N . LYS A 1 265 ? -12.160 12.503 -27.647 1.00 89.75 265 LYS A N 1
ATOM 2061 C CA . LYS A 1 265 ? -12.850 12.073 -26.419 1.00 89.75 265 LYS A CA 1
ATOM 2062 C C . LYS A 1 265 ? -14.233 11.476 -26.696 1.00 89.75 265 LYS A C 1
ATOM 2064 O O . LYS A 1 265 ? -15.205 11.807 -26.020 1.00 89.75 265 LYS A O 1
ATOM 2069 N N . VAL A 1 266 ? -14.334 10.617 -27.712 1.00 90.69 266 VAL A N 1
ATOM 2070 C CA . VAL A 1 266 ? -15.598 9.936 -28.023 1.00 90.69 266 VAL A CA 1
ATOM 2071 C C . VAL A 1 266 ? -15.981 9.057 -26.841 1.00 90.69 266 VAL A C 1
ATOM 2073 O O . VAL A 1 266 ? -15.188 8.232 -26.389 1.00 90.69 266 VAL A O 1
ATOM 2076 N N . HIS A 1 267 ? -17.202 9.227 -26.346 1.00 88.25 267 HIS A N 1
ATOM 2077 C CA . HIS A 1 267 ? -17.733 8.387 -25.285 1.00 88.25 267 HIS A CA 1
ATOM 2078 C C . HIS A 1 267 ? -18.133 7.017 -25.835 1.00 88.25 267 HIS A C 1
ATOM 2080 O O . HIS A 1 267 ? -18.863 6.919 -26.819 1.00 88.25 267 HIS A O 1
ATOM 2086 N N . TYR A 1 268 ? -17.684 5.963 -25.161 1.00 87.56 268 TYR A N 1
ATOM 2087 C CA . TYR A 1 268 ? -18.091 4.582 -25.396 1.00 87.56 268 TYR A CA 1
ATOM 2088 C C . TYR A 1 268 ? -18.380 3.921 -24.048 1.00 87.56 268 TYR A C 1
ATOM 2090 O O . TYR A 1 268 ? -17.748 4.251 -23.042 1.00 87.56 268 TYR A O 1
ATOM 2098 N N . SER A 1 269 ? -19.348 3.005 -24.009 1.00 83.94 269 SER A N 1
ATOM 2099 C CA . SER A 1 269 ? -19.599 2.172 -22.832 1.00 83.94 269 SER A CA 1
ATOM 2100 C C . SER A 1 269 ? -19.054 0.760 -23.064 1.00 83.94 269 SER A C 1
ATOM 2102 O O . SER A 1 269 ? -18.998 0.312 -24.214 1.00 83.94 269 SER A O 1
ATOM 2104 N N . PRO A 1 270 ? -18.685 0.027 -21.997 1.00 83.25 270 PRO A N 1
ATOM 2105 C CA . PRO A 1 270 ? -18.244 -1.359 -22.121 1.00 83.25 270 PRO A CA 1
ATOM 2106 C C . PRO A 1 270 ? -19.272 -2.317 -22.732 1.00 83.25 270 PRO A C 1
ATOM 2108 O O . PRO A 1 270 ? -18.930 -3.423 -23.129 1.00 83.25 270 PRO A O 1
ATOM 2111 N N . GLU A 1 271 ? -20.529 -1.887 -22.798 1.00 90.19 271 GLU A N 1
ATOM 2112 C CA . GLU A 1 271 ? -21.647 -2.628 -23.379 1.00 90.19 271 GLU A CA 1
ATOM 2113 C C . GLU A 1 271 ? -21.764 -2.405 -24.898 1.00 90.19 271 GLU A C 1
ATOM 2115 O O . GLU A 1 271 ? -22.381 -3.209 -25.589 1.00 90.19 271 GLU A O 1
ATOM 2120 N N . LEU A 1 272 ? -21.178 -1.321 -25.426 1.00 88.81 272 LEU A N 1
ATOM 2121 C CA . LEU A 1 272 ? -21.317 -0.897 -26.826 1.00 88.81 272 LEU A CA 1
ATOM 2122 C C . LEU A 1 272 ? -20.222 -1.434 -27.750 1.00 88.81 272 LEU A C 1
ATOM 2124 O O . LEU A 1 272 ? -20.409 -1.449 -28.967 1.00 88.81 272 LEU A O 1
ATOM 2128 N N . ILE A 1 273 ? -19.073 -1.833 -27.204 1.00 91.25 273 ILE A N 1
ATOM 2129 C CA . ILE A 1 273 ? -17.929 -2.298 -27.992 1.00 91.25 273 ILE A CA 1
ATOM 2130 C C . ILE A 1 273 ? -17.322 -3.579 -27.407 1.00 91.25 273 ILE A C 1
ATOM 2132 O O . ILE A 1 273 ? -17.401 -3.796 -26.198 1.00 91.25 273 ILE A O 1
ATOM 2136 N N . PRO A 1 274 ? -16.684 -4.428 -28.235 1.00 93.44 274 PRO A N 1
ATOM 2137 C CA . PRO A 1 274 ? -16.019 -5.636 -27.755 1.00 93.44 274 PRO A CA 1
ATOM 2138 C C . PRO A 1 274 ? -14.956 -5.337 -26.690 1.00 93.44 274 PRO A C 1
ATOM 2140 O O . PRO A 1 274 ? -14.198 -4.376 -26.823 1.00 93.44 274 PRO A O 1
ATOM 2143 N N . THR A 1 275 ? -14.827 -6.211 -25.688 1.00 88.81 275 THR A N 1
ATOM 2144 C CA . THR A 1 275 ? -13.846 -6.077 -24.591 1.00 88.81 275 THR A CA 1
ATOM 2145 C C . THR A 1 275 ? -12.412 -5.918 -25.085 1.00 88.81 275 THR A C 1
ATOM 2147 O O . THR A 1 275 ? -11.690 -5.059 -24.598 1.00 88.81 275 THR A O 1
ATOM 2150 N N . VAL A 1 276 ? -12.034 -6.643 -26.138 1.00 89.88 276 VAL A N 1
ATOM 2151 C CA . VAL A 1 276 ? -10.712 -6.524 -26.777 1.00 89.88 276 VAL A CA 1
ATOM 2152 C C . VAL A 1 276 ? -10.437 -5.097 -27.271 1.00 89.88 276 VAL A C 1
ATOM 2154 O O . VAL A 1 276 ? -9.304 -4.625 -27.211 1.00 89.88 276 VAL A O 1
ATOM 2157 N N . LEU A 1 277 ? -11.464 -4.391 -27.755 1.00 90.12 277 LEU A N 1
ATOM 2158 C CA . LEU A 1 277 ? -11.331 -3.007 -28.208 1.00 90.12 277 LEU A CA 1
ATOM 2159 C C . LEU A 1 277 ? -11.231 -2.037 -27.025 1.00 90.12 277 LEU A C 1
ATOM 2161 O O . LEU A 1 277 ? -10.493 -1.061 -27.110 1.00 90.12 277 LEU A O 1
ATOM 2165 N N . ILE A 1 278 ? -11.932 -2.320 -25.923 1.00 88.81 278 ILE A N 1
ATOM 2166 C CA . ILE A 1 278 ? -11.817 -1.561 -24.669 1.00 88.81 278 ILE A CA 1
ATOM 2167 C C . ILE A 1 278 ? -10.397 -1.671 -24.122 1.00 88.81 278 ILE A C 1
ATOM 2169 O O . ILE A 1 278 ? -9.783 -0.650 -23.828 1.00 88.81 278 ILE A O 1
ATOM 2173 N N . ASP A 1 279 ? -9.869 -2.891 -24.028 1.00 87.00 279 ASP A N 1
ATOM 2174 C CA . ASP A 1 279 ? -8.512 -3.148 -23.547 1.00 87.00 279 ASP A CA 1
ATOM 2175 C C . ASP A 1 279 ? -7.486 -2.430 -24.424 1.00 87.00 279 ASP A C 1
ATOM 2177 O O . ASP A 1 279 ? -6.583 -1.770 -23.914 1.00 87.00 279 ASP A O 1
ATOM 2181 N N . TYR A 1 280 ? -7.678 -2.475 -25.748 1.00 90.44 280 TYR A N 1
ATOM 2182 C CA . TYR A 1 280 ? -6.840 -1.737 -26.685 1.00 90.44 280 TYR A CA 1
ATOM 2183 C C . TYR A 1 280 ? -6.906 -0.224 -26.443 1.00 90.44 280 TYR A C 1
ATOM 2185 O O . TYR A 1 280 ? -5.863 0.403 -26.313 1.00 90.44 280 TYR A O 1
ATOM 2193 N N . LEU A 1 281 ? -8.105 0.364 -26.341 1.00 90.38 281 LEU A N 1
ATOM 2194 C CA . LEU A 1 281 ? -8.309 1.803 -26.111 1.00 90.38 281 LEU A CA 1
ATOM 2195 C C . LEU A 1 281 ? -7.807 2.283 -24.739 1.00 90.38 281 LEU A C 1
ATOM 2197 O O . LEU A 1 281 ? -7.488 3.463 -24.599 1.00 90.38 281 LEU A O 1
ATOM 2201 N N . ASN A 1 282 ? -7.732 1.390 -23.752 1.00 86.81 282 ASN A N 1
ATOM 2202 C CA . ASN A 1 282 ? -7.281 1.689 -22.394 1.00 86.81 282 ASN A CA 1
ATOM 2203 C C . ASN A 1 282 ? -5.757 1.594 -22.203 1.00 86.81 282 ASN A C 1
ATOM 2205 O O . ASN A 1 282 ? -5.275 2.020 -21.156 1.00 86.81 282 ASN A O 1
ATOM 2209 N N . ASP A 1 283 ? -4.998 1.104 -23.192 1.00 85.38 283 ASP A N 1
ATOM 2210 C CA . ASP A 1 283 ? -3.525 1.023 -23.153 1.00 85.38 283 ASP A CA 1
ATOM 2211 C C . ASP A 1 283 ? -2.812 1.932 -24.195 1.00 85.38 283 ASP A C 1
ATOM 2213 O O . ASP A 1 283 ? -1.959 1.471 -24.968 1.00 85.38 283 ASP A O 1
ATOM 2217 N N . PRO A 1 284 ? -3.139 3.240 -24.292 1.00 88.62 284 PRO A N 1
ATOM 2218 C CA . PRO A 1 284 ? -2.410 4.149 -25.166 1.00 88.62 284 PRO A CA 1
ATOM 2219 C C . PRO A 1 284 ? -1.058 4.547 -24.554 1.00 88.62 284 PRO A C 1
ATOM 2221 O O . PRO A 1 284 ? -0.950 4.941 -23.393 1.00 88.62 284 PRO A O 1
ATOM 2224 N N . LYS A 1 285 ? -0.017 4.561 -25.387 1.00 86.81 285 LYS A N 1
ATOM 2225 C CA . LYS A 1 285 ? 1.292 5.149 -25.077 1.00 86.81 285 LYS A CA 1
ATOM 2226 C C . LYS A 1 285 ? 1.279 6.611 -25.497 1.00 86.81 285 LYS A C 1
ATOM 2228 O O . LYS A 1 285 ? 1.127 6.912 -26.678 1.00 86.81 285 LYS A O 1
ATOM 2233 N N . PHE A 1 286 ? 1.424 7.539 -24.560 1.00 83.31 286 PHE A N 1
ATOM 2234 C CA . PHE A 1 286 ? 1.362 8.961 -24.894 1.00 83.31 286 PHE A CA 1
ATOM 2235 C C . PHE A 1 286 ? 2.703 9.485 -25.401 1.00 83.31 286 PHE A C 1
ATOM 2237 O O . PHE A 1 286 ? 3.728 9.374 -24.731 1.00 83.31 286 PHE A O 1
ATOM 2244 N N . CYS A 1 287 ? 2.670 10.081 -26.594 1.00 84.19 287 CYS A N 1
ATOM 2245 C CA . CYS A 1 287 ? 3.774 10.862 -27.130 1.00 84.19 287 CYS A CA 1
ATOM 2246 C C . CYS A 1 287 ? 4.023 12.114 -26.273 1.00 84.19 287 CYS A C 1
ATOM 2248 O O . CYS A 1 287 ? 3.090 12.638 -25.667 1.00 84.19 287 CYS A O 1
ATOM 2250 N N . VAL A 1 288 ? 5.235 12.676 -26.314 1.00 80.06 288 VAL A N 1
ATOM 2251 C CA . VAL A 1 288 ? 5.548 14.004 -25.742 1.00 80.06 288 VAL A CA 1
ATOM 2252 C C . VAL A 1 288 ? 4.595 15.107 -26.242 1.00 80.06 288 VAL A C 1
ATOM 2254 O O . VAL A 1 288 ? 4.250 16.012 -25.490 1.00 80.06 288 VAL A O 1
ATOM 2257 N N . CYS A 1 289 ? 4.089 15.019 -27.480 1.00 84.50 289 CYS A N 1
ATOM 2258 C CA . CYS A 1 289 ? 3.065 15.940 -28.004 1.00 84.50 289 CYS A CA 1
ATOM 2259 C C . CYS A 1 289 ? 1.625 15.588 -27.577 1.00 84.50 289 CYS A C 1
ATOM 2261 O O . CYS A 1 289 ? 0.663 16.107 -28.141 1.00 84.50 289 CYS A O 1
ATOM 2263 N N . ASN A 1 290 ? 1.472 14.668 -26.622 1.00 82.69 290 ASN A N 1
ATOM 2264 C CA . ASN A 1 290 ? 0.214 14.124 -26.117 1.00 82.69 290 ASN A CA 1
ATOM 2265 C C . ASN A 1 290 ? -0.623 13.343 -27.153 1.00 82.69 290 ASN A C 1
ATOM 2267 O O . ASN A 1 290 ? -1.803 13.066 -26.942 1.00 82.69 290 ASN A O 1
ATOM 2271 N N . THR A 1 291 ? -0.025 12.961 -28.284 1.00 87.25 291 THR A N 1
ATOM 2272 C CA . THR A 1 291 ? -0.680 12.074 -29.255 1.00 87.25 291 THR A CA 1
ATOM 2273 C C . THR A 1 291 ? -0.636 10.629 -28.744 1.00 87.25 291 THR A C 1
ATOM 2275 O O . THR A 1 291 ? 0.459 10.134 -28.461 1.00 87.25 291 THR A O 1
ATOM 2278 N N . PRO A 1 292 ? -1.778 9.925 -28.641 1.00 88.94 292 PRO A N 1
ATOM 2279 C CA . PRO A 1 292 ? -1.790 8.516 -28.266 1.00 88.94 292 PRO A CA 1
ATOM 2280 C C . PRO A 1 292 ? -1.150 7.667 -29.371 1.00 88.94 292 PRO A C 1
ATOM 2282 O O . PRO A 1 292 ? -1.396 7.874 -30.559 1.00 88.94 292 PRO A O 1
ATOM 2285 N N . CYS A 1 293 ? -0.327 6.706 -28.982 1.00 87.94 293 CYS A N 1
ATOM 2286 C CA . CYS A 1 293 ? 0.334 5.744 -29.852 1.00 87.94 293 CYS A CA 1
ATOM 2287 C C . CYS A 1 293 ? 0.024 4.331 -29.352 1.00 87.94 293 CYS A C 1
ATOM 2289 O O . CYS A 1 293 ? -0.082 4.119 -28.146 1.00 87.94 293 CYS A O 1
ATOM 2291 N N . PHE A 1 294 ? -0.105 3.359 -30.253 1.00 89.44 294 PHE A N 1
ATOM 2292 C CA . PHE A 1 294 ? -0.428 1.984 -29.869 1.00 89.44 294 PHE A CA 1
ATOM 2293 C C . PHE A 1 294 ? 0.663 1.027 -30.328 1.00 89.44 294 PHE A C 1
ATOM 2295 O O . PHE A 1 294 ? 1.555 0.713 -29.546 1.00 89.44 294 PHE A O 1
ATOM 2302 N N . LYS A 1 295 ? 0.616 0.576 -31.587 1.00 85.19 295 LYS A N 1
ATOM 2303 C CA . LYS A 1 295 ? 1.621 -0.320 -32.169 1.00 85.19 295 LYS A CA 1
ATOM 2304 C C . LYS A 1 295 ? 2.704 0.459 -32.909 1.00 85.19 295 LYS A C 1
ATOM 2306 O O . LYS A 1 295 ? 3.845 0.014 -32.914 1.00 85.19 295 LYS A O 1
ATOM 2311 N N . THR A 1 296 ? 2.367 1.618 -33.474 1.00 84.00 296 THR A N 1
ATOM 2312 C CA . THR A 1 296 ? 3.319 2.489 -34.173 1.00 84.00 296 THR A CA 1
ATOM 2313 C C . THR A 1 296 ? 3.807 3.619 -33.269 1.00 84.00 296 THR A C 1
ATOM 2315 O O . THR A 1 296 ? 3.058 4.558 -32.983 1.00 84.00 296 THR A O 1
ATOM 2318 N N . TYR A 1 297 ? 5.078 3.577 -32.871 1.00 83.62 297 TYR A N 1
ATOM 2319 C CA . TYR A 1 297 ? 5.739 4.649 -32.120 1.00 83.62 297 TYR A CA 1
ATOM 2320 C C . TYR A 1 297 ? 7.264 4.576 -32.253 1.00 83.62 297 TYR A C 1
ATOM 2322 O O . TYR A 1 297 ? 7.835 3.519 -32.513 1.00 83.62 297 TYR A O 1
ATOM 2330 N N . PHE A 1 298 ? 7.930 5.702 -32.005 1.00 77.25 298 PHE A N 1
ATOM 2331 C CA . PHE A 1 298 ? 9.346 5.723 -31.652 1.00 77.25 298 PHE A CA 1
ATOM 2332 C C . PHE A 1 298 ? 9.464 5.748 -30.126 1.00 77.25 298 PHE A C 1
ATOM 2334 O O . PHE A 1 298 ? 8.745 6.495 -29.464 1.00 77.25 298 PHE A O 1
ATOM 2341 N N . LYS A 1 299 ? 10.310 4.890 -29.559 1.00 77.81 299 LYS A N 1
ATOM 2342 C CA . LYS A 1 299 ? 10.560 4.819 -28.120 1.00 77.81 299 LYS A CA 1
ATOM 2343 C C . LYS A 1 299 ? 12.034 5.120 -27.886 1.00 77.81 299 LYS A C 1
ATOM 2345 O O . LYS A 1 299 ? 12.884 4.401 -28.396 1.00 77.81 299 LYS A O 1
ATOM 2350 N N . THR A 1 300 ? 12.311 6.134 -27.077 1.00 72.69 300 THR A N 1
ATOM 2351 C CA . THR A 1 300 ? 13.635 6.336 -26.474 1.00 72.69 300 THR A CA 1
ATOM 2352 C C . THR A 1 300 ? 13.527 6.167 -24.965 1.00 72.69 300 THR A C 1
ATOM 2354 O O . THR A 1 300 ? 12.424 6.056 -24.421 1.00 72.69 300 THR A O 1
ATOM 2357 N N . GLN A 1 301 ? 14.658 6.147 -24.277 1.00 73.00 301 GLN A N 1
ATOM 2358 C CA . GLN A 1 301 ? 14.702 6.071 -22.826 1.00 73.00 301 GLN A CA 1
ATOM 2359 C C . GLN A 1 301 ? 15.407 7.300 -22.270 1.00 73.00 301 GLN A C 1
ATOM 2361 O O . GLN A 1 301 ? 16.527 7.612 -22.664 1.00 73.00 301 GLN A O 1
ATOM 2366 N N . ILE A 1 302 ? 14.752 7.996 -21.342 1.00 70.62 302 ILE A N 1
ATOM 2367 C CA . ILE A 1 302 ? 15.378 9.074 -20.573 1.00 70.62 302 ILE A CA 1
ATOM 2368 C C . ILE A 1 302 ? 15.875 8.528 -19.237 1.00 70.62 302 ILE A C 1
ATOM 2370 O O . ILE A 1 302 ? 15.253 7.646 -18.652 1.00 70.62 302 ILE A O 1
ATOM 2374 N N . GLY A 1 303 ? 16.982 9.064 -18.732 1.00 69.81 303 GLY A N 1
ATOM 2375 C CA . GLY A 1 303 ? 17.483 8.704 -17.410 1.00 69.81 303 GLY A CA 1
ATOM 2376 C C . GLY A 1 303 ? 16.745 9.453 -16.297 1.00 69.81 303 GLY A C 1
ATOM 2377 O O . GLY A 1 303 ? 16.867 10.671 -16.178 1.00 69.81 303 GLY A O 1
ATOM 2378 N N . ILE A 1 304 ? 16.036 8.731 -15.433 1.00 71.94 304 ILE A N 1
ATOM 2379 C CA . ILE A 1 304 ? 15.598 9.219 -14.124 1.00 71.94 304 ILE A CA 1
ATOM 2380 C C . ILE A 1 304 ? 16.744 9.006 -13.139 1.00 71.94 304 ILE A C 1
ATOM 2382 O O . ILE A 1 304 ? 17.091 7.872 -12.823 1.00 71.94 304 ILE A O 1
ATOM 2386 N N . SER A 1 305 ? 17.328 10.096 -12.640 1.00 77.31 305 SER A N 1
ATOM 2387 C CA . SER A 1 305 ? 18.373 10.031 -11.612 1.00 77.31 305 SER A CA 1
ATOM 2388 C C . SER A 1 305 ? 17.876 9.270 -10.381 1.00 77.31 305 SER A C 1
ATOM 2390 O O . SER A 1 305 ? 16.870 9.650 -9.777 1.00 77.31 305 SER A O 1
ATOM 2392 N N . LEU A 1 306 ? 18.604 8.215 -10.008 1.00 78.94 306 LEU A N 1
ATOM 2393 C CA . LEU A 1 306 ? 18.260 7.367 -8.868 1.00 78.94 306 LEU A CA 1
ATOM 2394 C C . LEU A 1 306 ? 18.259 8.163 -7.557 1.00 78.94 306 LEU A C 1
ATOM 2396 O O . LEU A 1 306 ? 17.364 7.994 -6.737 1.00 78.94 306 LEU A O 1
ATOM 2400 N N . GLU A 1 307 ? 19.180 9.113 -7.405 1.00 80.25 307 GLU A N 1
ATOM 2401 C CA . GLU A 1 307 ? 19.315 9.974 -6.218 1.00 80.25 307 GLU A CA 1
ATOM 2402 C C . GLU A 1 307 ? 18.074 10.837 -5.940 1.00 80.25 307 GLU A C 1
ATOM 2404 O O . GLU A 1 307 ? 17.847 11.261 -4.810 1.00 80.25 307 GLU A O 1
ATOM 2409 N N . LYS A 1 308 ? 17.236 11.084 -6.956 1.00 80.81 308 LYS A N 1
ATOM 2410 C CA . LYS A 1 308 ? 15.958 11.793 -6.783 1.00 80.81 308 LYS A CA 1
ATOM 2411 C C . LYS A 1 308 ? 14.843 10.901 -6.234 1.00 80.81 308 LYS A C 1
ATOM 2413 O O . LYS A 1 308 ? 13.789 11.422 -5.883 1.00 80.81 308 LYS A O 1
ATOM 2418 N N . ILE A 1 309 ? 15.046 9.584 -6.208 1.00 82.44 309 ILE A N 1
ATOM 2419 C CA . ILE A 1 309 ? 14.031 8.593 -5.837 1.00 82.44 309 ILE A CA 1
ATOM 2420 C C . ILE A 1 309 ? 14.208 8.134 -4.387 1.00 82.44 309 ILE A C 1
ATOM 2422 O O . ILE A 1 309 ? 13.211 7.915 -3.705 1.00 82.44 309 ILE A O 1
ATOM 2426 N N . ALA A 1 310 ? 15.447 7.989 -3.908 1.00 87.88 310 ALA A N 1
ATOM 2427 C CA . ALA A 1 310 ? 15.732 7.576 -2.536 1.00 87.88 310 ALA A CA 1
ATOM 2428 C C . ALA A 1 310 ? 17.051 8.161 -2.011 1.00 87.88 310 ALA A C 1
ATOM 2430 O O . ALA A 1 310 ? 17.985 8.410 -2.767 1.00 87.88 310 ALA A O 1
ATOM 2431 N N . SER A 1 311 ? 17.140 8.337 -0.689 1.00 88.75 311 SER A N 1
ATOM 2432 C CA . SER A 1 311 ? 18.332 8.880 -0.016 1.00 88.75 311 SER A CA 1
ATOM 2433 C C . SER A 1 311 ? 19.517 7.911 0.065 1.00 88.75 311 SER A C 1
ATOM 2435 O O . SER A 1 311 ? 20.658 8.344 0.174 1.00 88.75 311 SER A O 1
ATOM 2437 N N . SER A 1 312 ? 19.255 6.605 0.065 1.00 92.75 312 SER A N 1
ATOM 2438 C CA . SER A 1 312 ? 20.255 5.543 0.154 1.00 92.75 312 SER A CA 1
ATOM 2439 C C . SER A 1 312 ? 19.936 4.500 -0.903 1.00 92.75 312 SER A C 1
ATOM 2441 O O . SER A 1 312 ? 18.813 3.996 -0.957 1.00 92.75 312 SER A O 1
ATOM 2443 N N . ILE A 1 313 ? 20.900 4.226 -1.781 1.00 89.75 313 ILE A N 1
ATOM 2444 C CA . ILE A 1 313 ? 20.686 3.363 -2.940 1.00 89.75 313 ILE A CA 1
ATOM 2445 C C . ILE A 1 313 ? 21.846 2.394 -3.073 1.00 89.75 313 ILE A C 1
ATOM 2447 O O . ILE A 1 313 ? 22.990 2.820 -3.219 1.00 89.75 313 ILE A O 1
ATOM 2451 N N . GLN A 1 314 ? 21.535 1.103 -3.064 1.00 90.94 314 GLN A N 1
ATOM 2452 C CA . GLN A 1 314 ? 22.463 0.059 -3.481 1.00 90.94 314 GLN A CA 1
ATOM 2453 C C . GLN A 1 314 ? 22.169 -0.263 -4.943 1.00 90.94 314 GLN A C 1
ATOM 2455 O O . GLN A 1 314 ? 21.071 -0.687 -5.298 1.00 90.94 314 GLN A O 1
ATOM 2460 N N . LYS A 1 315 ? 23.120 0.053 -5.820 1.00 85.19 315 LYS A N 1
ATOM 2461 C CA . LYS A 1 315 ? 22.950 -0.036 -7.274 1.00 85.19 315 LYS A CA 1
ATOM 2462 C C . LYS A 1 315 ? 23.295 -1.441 -7.769 1.00 85.19 315 LYS A C 1
ATOM 2464 O O . LYS A 1 315 ? 24.067 -2.151 -7.135 1.00 85.19 315 LYS A O 1
ATOM 2469 N N . CYS A 1 316 ? 22.788 -1.810 -8.946 1.00 81.19 316 CYS A N 1
ATOM 2470 C CA . CYS A 1 316 ? 23.163 -3.073 -9.596 1.00 81.19 316 CYS A CA 1
ATOM 2471 C C . CYS A 1 316 ? 24.637 -3.073 -10.048 1.00 81.19 316 CYS A C 1
ATOM 2473 O O . CYS A 1 316 ? 25.275 -4.118 -10.094 1.00 81.19 316 CYS A O 1
ATOM 2475 N N . ASN A 1 317 ? 25.167 -1.900 -10.408 1.00 76.00 317 ASN A N 1
ATOM 2476 C CA . ASN A 1 317 ? 26.584 -1.649 -10.654 1.00 76.00 317 ASN A CA 1
ATOM 2477 C C . ASN A 1 317 ? 26.902 -0.165 -10.365 1.00 76.00 317 ASN A C 1
ATOM 2479 O O . ASN A 1 317 ? 25.996 0.669 -10.287 1.00 76.00 317 ASN A O 1
ATOM 2483 N N . GLU A 1 318 ? 28.183 0.181 -10.239 1.00 73.12 318 GLU A N 1
ATOM 2484 C CA . GLU A 1 318 ? 28.596 1.567 -9.964 1.00 73.12 318 GLU A CA 1
ATOM 2485 C C . GLU A 1 318 ? 28.323 2.537 -11.125 1.00 73.12 318 GLU A C 1
ATOM 2487 O O . GLU A 1 318 ? 28.186 3.737 -10.899 1.00 73.12 318 GLU A O 1
ATOM 2492 N N . SER A 1 319 ? 28.192 2.036 -12.358 1.00 67.94 319 SER A N 1
ATOM 2493 C CA . SER A 1 319 ? 27.977 2.862 -13.553 1.00 67.94 319 SER A CA 1
ATOM 2494 C C . SER A 1 319 ? 26.517 3.276 -13.784 1.00 67.94 319 SER A C 1
ATOM 2496 O O . SER A 1 319 ? 26.254 4.169 -14.593 1.00 67.94 319 SER A O 1
ATOM 2498 N N . ILE A 1 320 ? 25.550 2.685 -13.076 1.00 70.75 320 ILE A N 1
ATOM 2499 C CA . ILE A 1 320 ? 24.129 3.029 -13.189 1.00 70.75 320 ILE A CA 1
ATOM 2500 C C . ILE A 1 320 ? 23.787 4.150 -12.203 1.00 70.75 320 ILE A C 1
ATOM 2502 O O . ILE A 1 320 ? 23.558 3.943 -11.012 1.00 70.75 320 ILE A O 1
ATOM 2506 N N . HIS A 1 321 ? 23.703 5.371 -12.728 1.00 71.38 321 HIS A N 1
ATOM 2507 C CA . HIS A 1 321 ? 23.271 6.559 -11.975 1.00 71.38 321 HIS A CA 1
ATOM 2508 C C . HIS A 1 321 ? 21.808 6.939 -12.228 1.00 71.38 321 HIS A C 1
ATOM 2510 O O . HIS A 1 321 ? 21.224 7.739 -11.490 1.00 71.38 321 HIS A O 1
ATOM 2516 N N . ALA A 1 322 ? 21.206 6.371 -13.270 1.00 72.62 322 ALA A N 1
ATOM 2517 C CA . ALA A 1 322 ? 19.845 6.658 -13.670 1.00 72.62 322 ALA A CA 1
ATOM 2518 C C . ALA A 1 322 ? 19.116 5.384 -14.093 1.00 72.62 322 ALA A C 1
ATOM 2520 O O . ALA A 1 322 ? 19.705 4.485 -14.695 1.00 72.62 322 ALA A O 1
ATOM 2521 N N . ALA A 1 323 ? 17.824 5.338 -13.800 1.00 70.25 323 ALA A N 1
ATOM 2522 C CA . ALA A 1 323 ? 16.923 4.337 -14.331 1.00 70.25 323 ALA A CA 1
ATOM 2523 C C . ALA A 1 323 ? 16.272 4.822 -15.628 1.00 70.25 323 ALA A C 1
ATOM 2525 O O . ALA A 1 323 ? 15.958 6.006 -15.741 1.00 70.25 323 ALA A O 1
ATOM 2526 N N . PRO A 1 324 ? 16.025 3.943 -16.602 1.00 68.81 324 PRO A N 1
ATOM 2527 C CA . PRO A 1 324 ? 15.428 4.341 -17.860 1.00 68.81 324 PRO A CA 1
ATOM 2528 C C . PRO A 1 324 ? 13.926 4.563 -17.673 1.00 68.81 324 PRO A C 1
ATOM 2530 O O . PRO A 1 324 ? 13.226 3.767 -17.052 1.00 68.81 324 PRO A O 1
ATOM 2533 N N . ALA A 1 325 ? 13.402 5.617 -18.270 1.00 68.50 325 ALA A N 1
ATOM 2534 C CA . ALA A 1 325 ? 11.978 5.793 -18.465 1.00 68.50 325 ALA A CA 1
ATOM 2535 C C . ALA A 1 325 ? 11.695 5.873 -19.953 1.00 68.50 325 ALA A C 1
ATOM 2537 O O . ALA A 1 325 ? 12.269 6.693 -20.667 1.00 68.50 325 ALA A O 1
ATOM 2538 N N . ASP A 1 326 ? 10.803 5.008 -20.412 1.00 73.62 326 ASP A N 1
ATOM 2539 C CA . ASP A 1 326 ? 10.367 4.996 -21.798 1.00 73.62 326 ASP A CA 1
ATOM 2540 C C . ASP A 1 326 ? 9.623 6.293 -22.126 1.00 73.62 326 ASP A C 1
ATOM 2542 O O . ASP A 1 326 ? 8.594 6.606 -21.523 1.00 73.62 326 ASP A O 1
ATOM 2546 N N . VAL A 1 327 ? 10.116 7.005 -23.130 1.00 75.44 327 VAL A N 1
ATOM 2547 C CA . VAL A 1 327 ? 9.453 8.154 -23.733 1.00 75.44 327 VAL A CA 1
ATOM 2548 C C . VAL A 1 327 ? 9.050 7.780 -25.145 1.00 75.44 327 VAL A C 1
ATOM 2550 O O . VAL A 1 327 ? 9.854 7.276 -25.930 1.00 75.44 327 VAL A O 1
ATOM 2553 N N . TYR A 1 328 ? 7.786 8.032 -25.458 1.00 81.88 328 TYR A N 1
ATOM 2554 C CA . TYR A 1 328 ? 7.200 7.703 -26.744 1.00 81.88 328 TYR A CA 1
ATOM 2555 C C . TYR A 1 328 ? 7.109 8.937 -27.641 1.00 81.88 328 TYR A C 1
ATOM 2557 O O . TYR A 1 328 ? 6.887 10.056 -27.177 1.00 81.88 328 TYR A O 1
ATOM 2565 N N . PHE A 1 329 ? 7.237 8.719 -28.944 1.00 83.12 329 PHE A N 1
ATOM 2566 C CA . PHE A 1 329 ? 7.116 9.732 -29.980 1.00 83.12 329 PHE A CA 1
ATOM 2567 C C . PHE A 1 329 ? 6.233 9.205 -31.110 1.00 83.12 329 PHE A C 1
ATOM 2569 O O . PHE A 1 329 ? 6.375 8.069 -31.564 1.00 83.12 329 PHE A O 1
ATOM 2576 N N . CYS A 1 330 ? 5.322 10.046 -31.593 1.00 83.69 330 CYS A N 1
ATOM 2577 C CA . CYS A 1 330 ? 4.413 9.704 -32.687 1.00 83.69 330 CYS A CA 1
ATOM 2578 C C . CYS A 1 330 ? 5.071 9.794 -34.076 1.00 83.69 330 CYS A C 1
ATOM 2580 O O . CYS A 1 330 ? 4.452 9.402 -35.063 1.00 83.69 330 CYS A O 1
ATOM 2582 N N . SER A 1 331 ? 6.294 10.330 -34.163 1.00 79.81 331 SER A N 1
ATOM 2583 C CA . SER A 1 331 ? 7.080 10.495 -35.391 1.00 79.81 331 SER A CA 1
ATOM 2584 C C . SER A 1 331 ? 8.572 10.625 -35.067 1.00 79.81 331 SER A C 1
ATOM 2586 O O . SER A 1 331 ? 8.904 11.220 -34.043 1.00 79.81 331 SER A O 1
ATOM 2588 N N . LYS A 1 332 ? 9.455 10.159 -35.964 1.00 69.19 332 LYS A N 1
ATOM 2589 C CA . LYS A 1 332 ? 10.873 10.558 -35.992 1.00 69.19 332 LYS A CA 1
ATOM 2590 C C . LYS A 1 332 ? 10.937 12.035 -36.403 1.00 69.19 332 LYS A C 1
ATOM 2592 O O . LYS A 1 332 ? 10.554 12.361 -37.525 1.00 69.19 332 LYS A O 1
ATOM 2597 N N . LYS A 1 333 ? 11.346 12.922 -35.503 1.00 55.72 333 LYS A N 1
ATOM 2598 C CA . LYS A 1 333 ? 11.796 14.277 -35.832 1.00 55.72 333 LYS A CA 1
ATOM 2599 C C . LYS A 1 333 ? 13.103 14.526 -35.119 1.00 55.72 333 LYS A C 1
ATOM 2601 O O . LYS A 1 333 ? 13.153 14.168 -33.923 1.00 55.72 333 LYS A O 1
#

Foldseek 3Di:
DKFWFFKWKFQPVQVVVVHDRGDGTFTWMWAWAADVPGLLWIWIFIAGLVRLVGDIGTQAVFFPDKACPPLVQQWIWTATNVSRIITTGRTLDSVVVVVVVVLSVCSHVGSPPNPPVVHPDPPRPNDRDDQDAEDAAQEPVSAPPPPADRLNHQEYAHANHQDQDDDCSVLSNLNHAYYHHAHHAHQDDDLSCLVRQAHAYYHHHQYAHCVPHNPPNVLVRPRLLVHYAEAEPANYPNDDDDDFDALADDDDPLFVVLQVCVVVVPDDDPVRDPPVSVVQSVDFQAAPVRRTGGRHWGKIWDFDAPVSRHVHYHHNDPPRRGGTDIHIHNDDD

pLDDT: mean 83.77, std 12.4, range [42.25, 98.19]

Organism: Timema genevievae (NCBI:txid629358)

Secondary structure (DSSP, 8-state):
-EEEEEEEEEETTSGGGTS---PPPEEEEEEEEEETTEEEEEEEEEEESS-SS-EEEE-TTTEEEEE-TTGGGTEEEEEESSS-EEEEEEES-HHHHHHHHHHHHHHHH-TT-S-GGGS--S---SS-PPP--EEEE-SGGGS-SSS---TT-SEEEE-SS---S--GGGGG-TT--EEE--SS------GGGGG-SS--EEE--SS-TTSS----GGGG-TTHHHH--EEE-TTS--PPSP--EEE--PPPHHHHHHHHHHHTT----TTTS-HHHHHHHH-PEEBTTS-EESSSEEEEEEEEEGGGT-SEEE-SSTT--EEEEEEEESS--